Protein AF-A0A1Q6V103-F1 (afdb_monomer)

Sequence (192 aa):
MVSRLEKNKKIEKEIKKEVKIEKKEKRKKRNRKFLAFIISLLIIFFIYSYFIEPNLLLVNEKVILSSNIKEDLHGIKIVHFSDLHYGSSINSKNIKKVITKINELKPDIVVFTGDLLDIRYTEKYTKKEIDVLTDALKDINASLGKYSIITIIIILSLAIYIMILILICLLIKVILYMVKKVLQLEYMDLII

Secondary structure (DSSP, 8-state):
---HHHHHHHHHHHHHHHHHHHHHHHHHHHHHHHHHHHHHHHHHHHHHHHHTGGG-----------TTS-GGGTT--EEEE----BTTTB-HHHHHHHHHHHHHT--SEEEEES-SB-GGGTTT--HHHHHHHHHHHHT---SSEEEEE------HHHHHHHHHHHHHHHHHHHHHHHHHHHHT--------

Foldseek 3Di:
DDDPVVVVVVVVVVVVVVVVVVVLVVVLVVLVVVVVVVVVVVVVVVCCVVPPVLLDDDDDDDDDDDPPDDPVCPPAFEAEDEDCQEPPSDDLVSLLVVLVVQVVVAHQEYEYEYDPHDPVCPVPDDPVSVVSSVVSVVSRDHNNDYYYDDDDDDDPVPVVVVVVVVVVVVVVVVVVVSVCVSVVDPDDDDDD

Radius of gyration: 31.18 Å; Cα contacts (8 Å, |Δi|>4): 121; chains: 1; bounding box: 80×34×96 Å

pLDDT: mean 78.84, std 12.71, range [37.41, 95.44]

Nearest PDB structures (foldseek):
  5wyj-assembly1_SP  TM=4.756E-01  e=6.152E-01  Saccharomyces cerevisiae S288C
  2vpt-assembly1_A-2  TM=4.896E-01  e=2.948E+00  Acetivibrio thermocellus
  6lqs-assembly1_SP  TM=4.482E-01  e=2.587E+00  Saccharomyces cerevisiae S288C
  8oo0-assembly1_SO  TM=3.602E-01  e=1.748E+00  Thermochaetoides thermophila
  4cw7-assembly2_B  TM=4.974E-01  e=4.969E+00  Pyrococcus abyssi GE5

Solvent-accessible surface area (backbone atoms only — not comparable to full-atom values): 11564 Å² total; per-residue (Å²): 131,88,51,73,66,59,55,51,56,51,51,53,53,50,52,56,49,52,56,51,50,54,54,50,51,55,51,52,54,51,51,51,53,52,51,52,51,53,52,51,52,50,51,53,49,51,50,43,57,69,65,47,56,80,69,60,87,82,84,84,87,77,88,86,84,60,94,86,57,60,75,92,57,65,87,69,39,74,46,76,51,57,62,50,24,44,79,79,83,28,51,82,73,51,52,53,52,51,41,51,53,50,42,71,67,61,24,30,32,37,41,38,55,36,37,61,58,38,79,94,43,64,93,67,65,49,72,67,57,54,49,53,51,51,53,52,61,62,74,52,58,41,80,77,38,80,46,77,42,90,55,88,84,86,69,75,69,58,62,56,52,51,52,52,51,52,52,51,52,50,51,51,52,53,50,51,51,52,50,44,68,73,64,70,61,85,77,77,94,73,92,128

Mean predicted aligned error: 14.6 Å

Structure (mmCIF, N/CA/C/O backbone):
data_AF-A0A1Q6V103-F1
#
_entry.id   AF-A0A1Q6V103-F1
#
loop_
_atom_site.group_PDB
_atom_site.id
_atom_site.type_symbol
_atom_site.label_atom_id
_atom_site.label_alt_id
_atom_site.label_comp_id
_atom_site.label_asym_id
_atom_site.label_entity_id
_atom_site.label_seq_id
_atom_site.pdbx_PDB_ins_code
_atom_site.Cartn_x
_atom_site.Cartn_y
_atom_site.Cartn_z
_atom_site.occupancy
_atom_site.B_iso_or_equiv
_atom_site.auth_seq_id
_atom_site.auth_comp_id
_atom_site.auth_asym_id
_atom_site.auth_atom_id
_atom_site.pdbx_PDB_model_num
ATOM 1 N N . MET A 1 1 ? -55.193 8.297 63.436 1.00 71.50 1 MET A N 1
ATOM 2 C CA . MET A 1 1 ? -55.569 7.289 62.419 1.00 71.50 1 MET A CA 1
ATOM 3 C C . MET A 1 1 ? -55.196 7.866 61.057 1.00 71.50 1 MET A C 1
ATOM 5 O O . MET A 1 1 ? -55.781 8.867 60.676 1.00 71.50 1 MET A O 1
ATOM 9 N N . VAL A 1 2 ? -54.159 7.349 60.387 1.00 71.06 2 VAL A N 1
ATOM 10 C CA . VAL A 1 2 ? -53.706 7.888 59.082 1.00 71.06 2 VAL A CA 1
ATOM 11 C C . VAL A 1 2 ? -54.836 7.745 58.060 1.00 71.06 2 VAL A C 1
ATOM 13 O O . VAL A 1 2 ? -55.429 6.666 57.961 1.00 71.06 2 VAL A O 1
ATOM 16 N N . SER A 1 3 ? -55.157 8.818 57.329 1.00 84.38 3 SER A N 1
ATOM 17 C CA . SER A 1 3 ? -56.313 8.818 56.428 1.00 84.38 3 SER A CA 1
ATOM 18 C C . SER A 1 3 ? -56.076 7.875 55.242 1.00 84.38 3 SER A C 1
ATOM 20 O O . SER A 1 3 ? -54.952 7.716 54.755 1.00 84.38 3 SER A O 1
ATOM 22 N N . ARG A 1 4 ? -57.144 7.240 54.739 1.00 80.94 4 ARG A N 1
ATOM 23 C CA . ARG A 1 4 ? -57.071 6.367 53.549 1.00 80.94 4 ARG A CA 1
ATOM 24 C C . ARG A 1 4 ? -56.452 7.093 52.344 1.00 80.94 4 ARG A C 1
ATOM 26 O O . ARG A 1 4 ? -55.749 6.472 51.552 1.00 80.94 4 ARG A O 1
ATOM 33 N N . LEU A 1 5 ? -56.643 8.411 52.255 1.00 82.62 5 LEU A N 1
ATOM 34 C CA . LEU A 1 5 ? -56.075 9.253 51.205 1.00 82.62 5 LEU A CA 1
ATOM 35 C C . LEU A 1 5 ? -54.541 9.335 51.278 1.00 82.62 5 LEU A C 1
ATOM 37 O O . LEU A 1 5 ? -53.869 9.276 50.250 1.00 82.62 5 LEU A O 1
ATOM 41 N N . GLU A 1 6 ? -53.976 9.458 52.481 1.00 84.19 6 GLU A N 1
ATOM 42 C CA . GLU A 1 6 ? -52.522 9.527 52.682 1.00 84.19 6 GLU A CA 1
ATOM 43 C C . GLU A 1 6 ? -51.846 8.187 52.387 1.00 84.19 6 GLU A C 1
ATOM 45 O O . GLU A 1 6 ? -50.793 8.156 51.746 1.00 84.19 6 GLU A O 1
ATOM 50 N N . LYS A 1 7 ? -52.489 7.074 52.770 1.00 83.44 7 LYS A N 1
ATOM 51 C CA . LYS A 1 7 ? -52.040 5.727 52.386 1.00 83.44 7 LYS A CA 1
ATOM 52 C C . LYS A 1 7 ? -52.016 5.554 50.865 1.00 83.44 7 LYS A C 1
ATOM 54 O O . LYS A 1 7 ? -50.994 5.129 50.332 1.00 83.44 7 LYS A O 1
ATOM 59 N N . ASN A 1 8 ? -53.078 5.951 50.163 1.00 87.38 8 ASN A N 1
ATOM 60 C CA . ASN A 1 8 ? -53.149 5.821 48.704 1.00 87.38 8 ASN A CA 1
ATOM 61 C C . ASN A 1 8 ? -52.091 6.679 47.989 1.00 87.38 8 ASN A C 1
ATOM 63 O O . ASN A 1 8 ? -51.413 6.195 47.086 1.00 87.38 8 ASN A O 1
ATOM 67 N N . LYS A 1 9 ? -51.864 7.920 48.444 1.00 89.81 9 LYS A N 1
ATOM 68 C CA . LYS A 1 9 ? -50.800 8.788 47.903 1.00 89.81 9 LYS A CA 1
ATOM 69 C C . LYS A 1 9 ? -49.402 8.195 48.096 1.00 89.81 9 LYS A C 1
ATOM 71 O O . LYS A 1 9 ? -48.547 8.358 47.225 1.00 89.81 9 LYS A O 1
ATOM 76 N N . LYS A 1 10 ? -49.151 7.522 49.224 1.00 88.62 10 LYS A N 1
ATOM 77 C CA . LYS A 1 10 ? -47.867 6.858 49.490 1.00 88.62 10 LYS A CA 1
ATOM 78 C C . LYS A 1 10 ? -47.646 5.673 48.545 1.00 88.62 10 LYS A C 1
ATOM 80 O O . LYS A 1 10 ? -46.592 5.607 47.916 1.00 88.62 10 LYS A O 1
ATOM 85 N N . ILE A 1 11 ? -48.667 4.833 48.369 1.00 89.75 11 ILE A N 1
ATOM 86 C CA . ILE A 1 11 ? -48.647 3.683 47.453 1.00 89.75 11 ILE A CA 1
ATOM 87 C C . ILE A 1 11 ? -48.417 4.140 46.005 1.00 89.75 11 ILE A C 1
ATOM 89 O O . ILE A 1 11 ? -47.533 3.624 45.326 1.00 89.75 11 ILE A O 1
ATOM 93 N N . GLU A 1 12 ? -49.121 5.176 45.535 1.00 91.00 12 GLU A N 1
ATOM 94 C CA . GLU A 1 12 ? -48.885 5.726 44.192 1.00 91.00 12 GLU A CA 1
ATOM 95 C C . GLU A 1 12 ? -47.444 6.209 43.990 1.00 91.00 12 GLU A C 1
ATOM 97 O O . GLU A 1 12 ? -46.880 6.092 42.898 1.00 91.00 12 GLU A O 1
ATOM 102 N N . LYS A 1 13 ? -46.848 6.801 45.029 1.00 89.56 13 LYS A N 1
ATOM 103 C CA . LYS A 1 13 ? -45.481 7.322 44.976 1.00 89.56 13 LYS A CA 1
ATOM 104 C C . LYS A 1 13 ? -44.461 6.185 44.912 1.00 89.56 1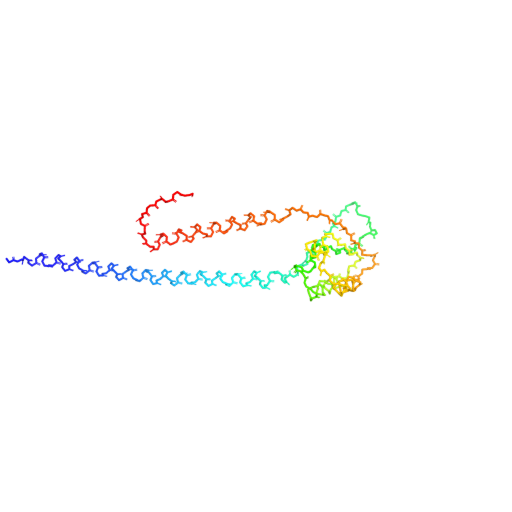3 LYS A C 1
ATOM 106 O O . LYS A 1 13 ? -43.483 6.324 44.180 1.00 89.56 13 LYS A O 1
ATOM 111 N N . GLU A 1 14 ? -44.702 5.083 45.620 1.00 90.94 14 GLU A N 1
ATOM 112 C CA . GLU A 1 14 ? -43.894 3.856 45.569 1.00 90.94 14 GLU A CA 1
ATOM 113 C C . GLU A 1 14 ? -43.989 3.188 44.189 1.00 90.94 14 GLU A C 1
ATOM 115 O O . GLU A 1 14 ? -42.956 3.010 43.543 1.00 90.94 14 GLU A O 1
ATOM 120 N N . ILE A 1 15 ? -45.200 3.002 43.647 1.00 90.88 15 ILE A N 1
ATOM 121 C CA . ILE A 1 15 ? -45.421 2.458 42.292 1.00 90.88 15 ILE A CA 1
ATOM 122 C C . ILE A 1 15 ? -44.719 3.318 41.230 1.00 90.88 15 ILE A C 1
ATOM 124 O O . ILE A 1 15 ? -43.994 2.817 40.369 1.00 90.88 15 ILE A O 1
ATOM 128 N N . LYS A 1 16 ? -44.867 4.651 41.293 1.00 90.50 16 LYS A N 1
ATOM 129 C CA . LYS A 1 16 ? -44.177 5.571 40.367 1.00 90.50 16 LYS A CA 1
ATOM 130 C C . LYS A 1 16 ? -42.652 5.463 40.476 1.00 90.50 16 LYS A C 1
ATOM 132 O O . LYS A 1 16 ? -41.957 5.718 39.488 1.00 90.50 16 LYS A O 1
ATOM 137 N N . LYS A 1 17 ? -42.117 5.121 41.653 1.00 89.62 17 LYS A N 1
ATOM 138 C CA . LYS A 1 17 ? -40.678 4.945 41.890 1.00 89.62 17 LYS A CA 1
ATOM 139 C C . LYS A 1 17 ? -40.186 3.626 41.291 1.00 89.62 17 LYS A C 1
ATOM 141 O O . LYS A 1 17 ? -39.200 3.656 40.557 1.00 89.62 17 LYS A O 1
ATOM 146 N N . GLU A 1 18 ? -40.908 2.528 41.498 1.00 89.44 18 GLU A N 1
ATOM 147 C CA . GLU A 1 18 ? -40.606 1.212 40.911 1.00 89.44 18 GLU A CA 1
ATOM 148 C C . GLU A 1 18 ? -40.651 1.245 39.380 1.00 89.44 18 GLU A C 1
ATOM 150 O O . GLU A 1 18 ? -39.678 0.876 38.723 1.00 89.44 18 GLU A O 1
ATOM 155 N N . VAL A 1 19 ? -41.699 1.838 38.795 1.00 88.44 19 VAL A N 1
ATOM 156 C CA . VAL A 1 19 ? -41.815 2.009 37.335 1.00 88.44 19 VAL A CA 1
ATOM 157 C C . VAL A 1 19 ? -40.661 2.849 36.772 1.00 88.44 19 VAL A C 1
ATOM 159 O O . VAL A 1 19 ? -40.171 2.596 35.667 1.00 88.44 19 VAL A O 1
ATOM 162 N N . LYS A 1 20 ? -40.195 3.871 37.505 1.00 84.44 20 LYS A N 1
ATOM 163 C CA . LYS A 1 20 ? -39.023 4.667 37.100 1.00 84.44 20 LYS A CA 1
ATOM 164 C C . LYS A 1 20 ? -37.732 3.845 37.152 1.00 84.44 20 LYS A C 1
ATOM 166 O O . LYS A 1 20 ? -36.907 4.004 36.250 1.00 84.44 20 LYS A O 1
ATOM 171 N N . ILE A 1 21 ? -37.553 2.998 38.166 1.00 86.62 21 ILE A N 1
ATOM 172 C CA . ILE A 1 21 ? -36.384 2.118 38.308 1.00 86.62 21 ILE A CA 1
ATOM 173 C C . ILE A 1 21 ? -36.362 1.092 37.170 1.00 86.62 21 ILE A C 1
ATOM 175 O O . ILE A 1 21 ? -35.377 1.029 36.436 1.00 86.62 21 ILE A O 1
ATOM 179 N N . GLU A 1 22 ? -37.480 0.413 36.915 1.00 88.00 22 GLU A N 1
ATOM 180 C CA . GLU A 1 22 ? -37.602 -0.585 35.847 1.00 88.00 22 GLU A CA 1
ATOM 181 C C . GLU A 1 22 ? -37.335 0.031 34.458 1.00 88.00 22 GLU A C 1
ATOM 183 O O . GLU A 1 22 ? -36.594 -0.514 33.632 1.00 88.00 22 GLU A O 1
ATOM 188 N N . LYS A 1 23 ? -37.859 1.241 34.200 1.00 83.38 23 LYS A N 1
ATOM 189 C CA . LYS A 1 23 ? -37.564 1.995 32.968 1.00 83.38 23 LYS A CA 1
ATOM 190 C C . LYS A 1 23 ? -36.082 2.372 32.859 1.00 83.38 23 LYS A C 1
ATOM 192 O O . LYS A 1 23 ? -35.532 2.324 31.755 1.00 83.38 23 LYS A O 1
ATOM 197 N N . LYS A 1 24 ? -35.424 2.756 33.962 1.00 77.56 24 LYS A N 1
ATOM 198 C CA . LYS A 1 24 ? -33.979 3.053 33.983 1.00 77.56 24 LYS A CA 1
ATOM 199 C C . LYS A 1 24 ? -33.148 1.797 33.704 1.00 77.56 24 LYS A C 1
ATOM 201 O O . LYS A 1 24 ? -32.206 1.878 32.916 1.00 77.56 24 LYS A O 1
ATOM 206 N N . GLU A 1 25 ? -33.507 0.646 34.264 1.00 84.00 25 GLU A N 1
ATOM 207 C CA . GLU A 1 25 ? -32.817 -0.626 34.013 1.00 84.00 25 GLU A CA 1
ATOM 208 C C . GLU A 1 25 ? -32.972 -1.099 32.567 1.00 84.00 25 GLU A C 1
ATOM 210 O O . GLU A 1 25 ? -31.976 -1.418 31.910 1.00 84.00 25 GLU A O 1
ATOM 215 N N . LYS A 1 26 ? -34.191 -1.040 32.013 1.00 79.31 26 LYS A N 1
ATOM 216 C CA . LYS A 1 26 ? -34.445 -1.349 30.595 1.00 79.31 26 LYS A CA 1
ATOM 217 C C . LYS A 1 26 ? -33.638 -0.435 29.665 1.00 79.31 26 LYS A C 1
ATOM 219 O O . LYS A 1 26 ? -33.036 -0.915 28.702 1.00 79.31 26 LYS A O 1
ATOM 224 N N . ARG A 1 27 ? -33.548 0.868 29.974 1.00 75.81 27 ARG A N 1
ATOM 225 C CA . ARG A 1 27 ? -32.703 1.827 29.232 1.00 75.81 27 ARG A CA 1
ATOM 226 C C . ARG A 1 27 ? -31.212 1.494 29.343 1.00 75.81 27 ARG A C 1
ATOM 228 O O . ARG A 1 27 ? -30.541 1.471 28.316 1.00 75.81 27 ARG A O 1
ATOM 235 N N . LYS A 1 28 ? -30.699 1.173 30.537 1.00 75.75 28 LYS A N 1
ATOM 236 C CA . LYS A 1 28 ? -29.298 0.746 30.731 1.00 75.75 28 LYS A CA 1
ATOM 237 C C . LYS A 1 28 ? -28.975 -0.520 29.933 1.00 75.75 28 LYS A C 1
ATOM 239 O O . LYS A 1 28 ? -27.9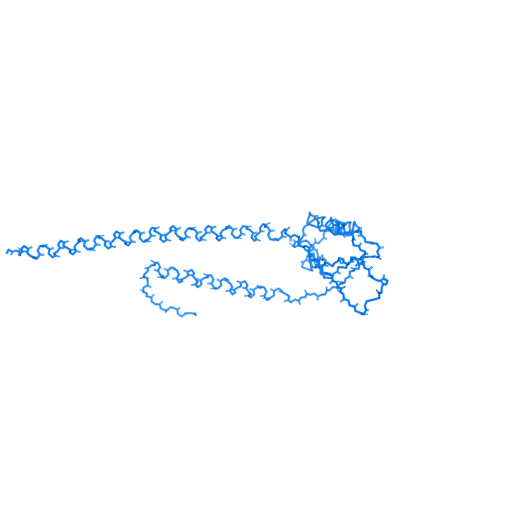52 -0.561 29.253 1.00 75.75 28 LYS A O 1
ATOM 244 N N . LYS A 1 29 ? -29.857 -1.527 29.951 1.00 76.94 29 LYS A N 1
ATOM 245 C CA . LYS A 1 29 ? -29.686 -2.779 29.192 1.00 76.94 29 LYS A CA 1
ATOM 246 C C . LYS A 1 29 ? -29.669 -2.531 27.681 1.00 76.94 29 LYS A C 1
ATOM 248 O O . LYS A 1 29 ? -28.815 -3.077 26.987 1.00 76.94 29 LYS A O 1
ATOM 253 N N . ARG A 1 30 ? -30.557 -1.667 27.175 1.00 82.50 30 ARG A N 1
ATOM 254 C CA . ARG A 1 30 ? -30.572 -1.251 25.763 1.00 82.50 30 ARG A CA 1
ATOM 255 C C . ARG A 1 30 ? -29.292 -0.512 25.368 1.00 82.50 30 ARG A C 1
ATOM 257 O O . ARG A 1 30 ? -28.692 -0.855 24.356 1.00 82.50 30 ARG A O 1
ATOM 264 N N . ASN A 1 31 ? -28.844 0.442 26.182 1.00 76.81 31 ASN A N 1
ATOM 265 C CA . ASN A 1 31 ? -27.633 1.213 25.900 1.00 76.81 31 ASN A CA 1
ATOM 266 C C . ASN A 1 31 ? -26.370 0.336 25.938 1.00 76.81 31 ASN A C 1
ATOM 268 O O . ASN A 1 31 ? -25.489 0.528 25.111 1.00 76.81 31 ASN A O 1
ATOM 272 N N . ARG A 1 32 ? -26.298 -0.667 26.828 1.00 80.00 32 ARG A N 1
ATOM 273 C CA . ARG A 1 32 ? -25.205 -1.658 26.836 1.00 80.00 32 ARG A CA 1
ATOM 274 C C . ARG A 1 32 ? -25.168 -2.495 25.557 1.00 80.00 32 ARG A C 1
ATOM 276 O O . ARG A 1 32 ? -24.095 -2.680 25.000 1.00 80.00 32 ARG A O 1
ATOM 283 N N . LYS A 1 33 ? -26.325 -2.961 25.067 1.00 82.25 33 LYS A N 1
ATOM 284 C CA . LYS A 1 33 ? -26.406 -3.687 23.785 1.00 82.25 33 LYS A CA 1
ATOM 285 C C . LYS A 1 33 ? -25.969 -2.813 22.608 1.00 82.25 33 LYS A C 1
ATOM 287 O O . LYS A 1 33 ? -25.224 -3.275 21.756 1.00 82.25 33 LYS A O 1
ATOM 292 N N . PHE A 1 34 ? -26.399 -1.552 22.591 1.00 80.81 34 PHE A N 1
ATOM 293 C CA . PHE A 1 34 ? -25.992 -0.596 21.562 1.00 80.81 34 PHE A CA 1
ATOM 294 C C . PHE A 1 34 ? -24.484 -0.313 21.606 1.00 80.81 34 PHE A C 1
ATOM 296 O O . PHE A 1 34 ? -23.827 -0.318 20.572 1.00 80.81 34 PHE A O 1
ATOM 303 N N . LEU A 1 35 ? -23.915 -0.138 22.801 1.00 84.12 35 LEU A N 1
ATOM 304 C CA . LEU A 1 35 ? -22.476 0.057 22.966 1.00 84.12 35 LEU A CA 1
ATOM 305 C C . LEU A 1 35 ? -21.679 -1.169 22.498 1.00 84.12 35 LEU A C 1
ATOM 307 O O . LEU A 1 35 ? -20.703 -1.013 21.774 1.00 84.12 35 LEU A O 1
ATOM 311 N N . ALA A 1 36 ? -22.121 -2.379 22.852 1.00 85.50 36 ALA A N 1
ATOM 312 C CA . ALA A 1 36 ? -21.497 -3.615 22.380 1.00 85.50 36 ALA A CA 1
ATOM 313 C C . ALA A 1 36 ? -21.537 -3.734 20.845 1.00 85.50 36 ALA A C 1
ATOM 315 O O . ALA A 1 36 ? -20.557 -4.153 20.238 1.00 85.50 36 ALA A O 1
ATOM 316 N N . PHE A 1 37 ? -22.634 -3.308 20.213 1.00 89.12 37 PHE A N 1
ATOM 317 C CA . PHE A 1 37 ? -22.754 -3.270 18.755 1.00 89.12 37 PHE A CA 1
ATOM 318 C C . PHE A 1 37 ? -21.763 -2.289 18.107 1.00 89.12 37 PHE A C 1
ATOM 320 O O . PHE A 1 37 ? -21.075 -2.654 17.156 1.00 89.12 37 PHE A O 1
ATOM 327 N N . ILE A 1 38 ? -21.628 -1.076 18.655 1.00 86.62 38 ILE A N 1
ATOM 328 C CA . ILE A 1 38 ? -20.642 -0.084 18.187 1.00 86.62 38 ILE A CA 1
ATOM 329 C C . ILE A 1 38 ? -19.215 -0.639 18.315 1.00 86.62 38 ILE A C 1
ATOM 331 O O . ILE A 1 38 ? -18.435 -0.551 17.371 1.00 86.62 38 ILE A O 1
ATOM 335 N N . ILE A 1 39 ? -18.879 -1.2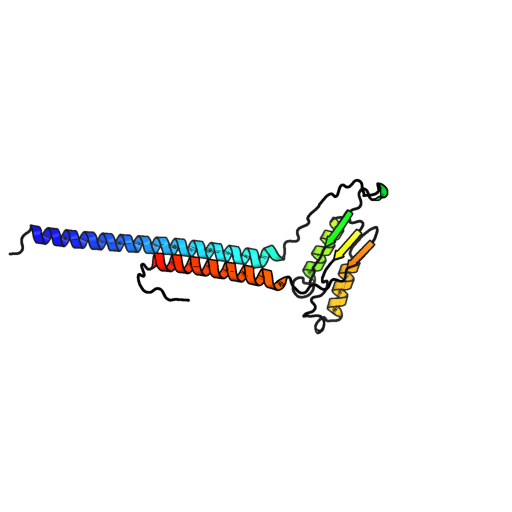46 19.459 1.00 85.88 39 ILE A N 1
ATOM 336 C CA . ILE A 1 39 ? -17.555 -1.847 19.687 1.00 85.88 39 ILE A CA 1
ATOM 337 C C . ILE A 1 39 ? -17.293 -2.970 18.678 1.00 85.88 39 ILE A C 1
ATOM 339 O O . ILE A 1 39 ? -16.211 -3.032 18.101 1.00 85.88 39 ILE A O 1
ATOM 343 N N . SER A 1 40 ? -18.288 -3.818 18.409 1.00 91.44 40 SER A N 1
ATOM 344 C CA . SER A 1 40 ? -18.175 -4.877 17.404 1.00 91.44 40 SER A CA 1
ATOM 345 C C . SER A 1 40 ? -17.881 -4.324 16.006 1.00 91.44 40 SER A C 1
ATOM 347 O O . SER A 1 40 ? -17.034 -4.875 15.309 1.00 91.44 40 SER A O 1
ATOM 349 N N . LEU A 1 41 ? -18.546 -3.240 15.594 1.00 90.56 41 LEU A N 1
ATOM 350 C CA . LEU A 1 41 ? -18.288 -2.585 14.306 1.00 90.56 41 LEU A CA 1
ATOM 351 C C . LEU A 1 41 ? -16.866 -2.020 14.225 1.00 90.56 41 LEU A C 1
ATOM 353 O O . LEU A 1 41 ? -16.202 -2.188 13.205 1.00 90.56 41 LEU A O 1
ATOM 357 N N . LEU A 1 42 ? -16.384 -1.397 15.303 1.00 84.06 42 LEU A N 1
ATOM 358 C CA . LEU A 1 42 ? -15.020 -0.866 15.364 1.00 84.06 42 LEU A CA 1
ATOM 359 C C . LEU A 1 42 ? -13.968 -1.973 15.261 1.00 84.06 42 LEU A C 1
ATOM 361 O O . LEU A 1 42 ? -12.979 -1.798 14.559 1.00 84.06 42 LEU A O 1
ATOM 365 N N . ILE A 1 43 ? -14.192 -3.121 15.907 1.00 88.62 43 ILE A N 1
ATOM 366 C CA . ILE A 1 43 ? -13.294 -4.279 15.804 1.00 88.62 43 ILE A CA 1
ATOM 367 C C . ILE A 1 43 ? -13.238 -4.787 14.360 1.00 88.62 43 ILE A C 1
ATOM 369 O O . ILE A 1 43 ? -12.151 -5.015 13.838 1.00 88.62 43 ILE A O 1
ATOM 373 N N . ILE A 1 44 ? -14.390 -4.923 13.695 1.00 89.12 44 ILE A N 1
ATOM 374 C CA . ILE A 1 44 ? -14.451 -5.360 12.291 1.00 89.12 44 ILE A CA 1
ATOM 375 C C . ILE A 1 44 ? -13.708 -4.374 11.384 1.00 89.12 44 ILE A C 1
ATOM 377 O O . ILE A 1 44 ? -12.919 -4.797 10.542 1.00 89.12 44 ILE A O 1
ATOM 381 N N . PHE A 1 45 ? -13.917 -3.070 11.581 1.00 82.56 45 PHE A N 1
ATOM 382 C CA . PHE A 1 45 ? -13.203 -2.031 10.842 1.00 82.56 45 PHE A CA 1
ATOM 383 C C . PHE A 1 45 ? -11.687 -2.126 11.052 1.00 82.56 45 PHE A C 1
ATOM 385 O O . PHE A 1 45 ? -10.929 -2.094 10.089 1.00 82.56 45 PHE A O 1
ATOM 392 N N . PHE A 1 46 ? -11.240 -2.324 12.293 1.00 79.12 46 PHE A N 1
ATOM 393 C CA . PHE A 1 46 ? -9.818 -2.448 12.610 1.00 79.12 46 PHE A CA 1
ATOM 394 C C . PHE A 1 46 ? -9.189 -3.690 11.969 1.00 79.12 46 PHE A C 1
ATOM 396 O O . PHE A 1 46 ? -8.087 -3.618 11.431 1.00 79.12 46 PHE A O 1
ATOM 403 N N . ILE A 1 47 ? -9.905 -4.819 11.969 1.00 83.62 47 ILE A N 1
ATOM 404 C CA . ILE A 1 47 ? -9.480 -6.037 11.266 1.00 83.62 47 ILE A CA 1
ATOM 405 C C . ILE A 1 47 ? -9.363 -5.761 9.763 1.00 83.62 47 ILE A C 1
ATOM 407 O O . ILE A 1 47 ? -8.356 -6.117 9.155 1.00 83.62 47 ILE A O 1
ATOM 411 N N . TYR A 1 48 ? -10.355 -5.101 9.163 1.00 75.06 48 TYR A N 1
ATOM 412 C CA . TYR A 1 48 ? -10.333 -4.759 7.742 1.00 75.06 48 TYR A CA 1
ATOM 413 C C . TYR A 1 48 ? -9.134 -3.866 7.387 1.00 75.06 48 TYR A C 1
ATOM 415 O O . TYR A 1 48 ? -8.344 -4.221 6.512 1.00 75.06 48 TYR A O 1
ATOM 423 N N . SER A 1 49 ? -8.949 -2.752 8.099 1.00 71.88 49 SER A N 1
ATOM 424 C CA . SER A 1 49 ? -7.846 -1.817 7.848 1.00 71.88 49 SER A CA 1
ATOM 425 C C . SER A 1 49 ? -6.470 -2.419 8.128 1.00 71.88 49 SER A C 1
ATOM 427 O O . SER A 1 49 ? -5.511 -2.077 7.450 1.00 71.88 49 SER A O 1
ATOM 429 N N . TYR A 1 50 ? -6.343 -3.335 9.092 1.00 72.50 50 TYR A N 1
ATOM 430 C CA . TYR A 1 50 ? -5.050 -3.953 9.394 1.00 72.50 50 TYR A CA 1
ATOM 431 C C . TYR A 1 50 ? -4.683 -5.078 8.416 1.00 72.50 50 TYR A C 1
ATOM 433 O O . TYR A 1 50 ? -3.520 -5.216 8.043 1.00 72.50 50 TYR A O 1
ATOM 441 N N . PHE A 1 51 ? -5.653 -5.896 7.991 1.00 71.75 51 PHE A N 1
ATOM 442 C CA . PHE A 1 51 ? -5.366 -7.095 7.195 1.00 71.75 51 PHE A CA 1
ATOM 443 C C . PHE A 1 51 ? -5.625 -6.942 5.695 1.00 71.75 51 PHE A C 1
ATOM 445 O O . PHE A 1 51 ? -4.935 -7.583 4.902 1.00 71.75 51 PHE A O 1
ATOM 452 N N . ILE A 1 52 ? -6.616 -6.151 5.281 1.00 73.50 52 ILE A N 1
ATOM 453 C CA . ILE A 1 52 ? -7.087 -6.129 3.888 1.00 73.50 52 ILE A CA 1
ATOM 454 C C . ILE A 1 52 ? -6.488 -4.945 3.132 1.00 73.50 52 ILE A C 1
ATOM 456 O O . ILE A 1 52 ? -5.872 -5.147 2.087 1.00 73.50 52 ILE A O 1
ATOM 460 N N . GLU A 1 53 ? -6.619 -3.735 3.676 1.00 71.62 53 GLU A N 1
ATOM 461 C CA . GLU A 1 53 ? -6.170 -2.491 3.035 1.00 71.62 53 GLU A CA 1
ATOM 462 C C . GLU A 1 53 ? -4.679 -2.500 2.631 1.00 71.62 53 GLU A C 1
ATOM 464 O O . GLU A 1 53 ? -4.398 -2.213 1.467 1.00 71.62 53 GLU A O 1
ATOM 469 N N . PRO A 1 54 ? -3.717 -2.938 3.477 1.00 67.44 54 PRO A N 1
ATOM 470 C CA . PRO A 1 54 ? -2.294 -2.918 3.119 1.00 67.44 54 PRO A CA 1
ATOM 471 C C . PRO A 1 54 ? -1.923 -3.927 2.026 1.00 67.44 54 PRO A C 1
ATOM 473 O O . PRO A 1 54 ? -0.857 -3.840 1.424 1.00 67.44 54 PRO A O 1
ATOM 476 N N . ASN A 1 55 ? -2.783 -4.921 1.785 1.00 67.75 55 ASN A N 1
ATOM 477 C CA . ASN A 1 55 ? -2.556 -5.967 0.792 1.00 67.75 55 ASN A CA 1
ATOM 478 C C . ASN A 1 55 ? -3.280 -5.691 -0.536 1.00 67.75 55 ASN A C 1
ATOM 480 O O . ASN A 1 55 ? -3.172 -6.503 -1.462 1.00 67.75 55 ASN A O 1
ATOM 484 N N . LEU A 1 56 ? -4.021 -4.582 -0.637 1.00 74.31 56 LEU A N 1
ATOM 485 C CA . LEU A 1 56 ? -4.800 -4.241 -1.818 1.00 74.31 56 LEU A CA 1
ATOM 486 C C . LEU A 1 56 ? -3.931 -3.476 -2.827 1.00 74.31 56 LEU A C 1
ATOM 488 O O . LEU A 1 56 ? -3.688 -2.280 -2.694 1.00 74.31 56 LEU A O 1
ATOM 492 N N . LEU A 1 57 ? -3.468 -4.175 -3.864 1.00 78.56 57 LEU A N 1
ATOM 493 C CA . LEU A 1 57 ? -2.759 -3.554 -4.982 1.00 78.56 57 LEU A CA 1
ATOM 494 C C . LEU A 1 57 ? -3.773 -2.964 -5.970 1.00 78.56 57 LEU A C 1
ATOM 496 O O . LEU A 1 57 ? -4.430 -3.703 -6.705 1.00 78.56 57 LEU A O 1
ATOM 500 N N . LEU A 1 58 ? -3.901 -1.638 -5.982 1.00 82.69 58 LEU A N 1
ATOM 501 C CA . LEU A 1 58 ? -4.793 -0.916 -6.888 1.00 82.69 58 LEU A CA 1
ATOM 502 C C . LEU A 1 58 ? -4.044 -0.479 -8.150 1.00 82.69 58 LEU A C 1
ATOM 504 O O . LEU A 1 58 ? -2.975 0.122 -8.067 1.00 82.69 58 LEU A O 1
ATOM 508 N N . VAL A 1 59 ? -4.625 -0.757 -9.318 1.00 86.38 59 VAL A N 1
ATOM 509 C CA . VAL A 1 59 ? -4.122 -0.282 -10.613 1.00 86.38 59 VAL A CA 1
ATOM 510 C C . VAL A 1 59 ? -5.039 0.834 -11.093 1.00 86.38 59 VAL A C 1
ATOM 512 O O . VAL A 1 59 ? -6.225 0.607 -11.314 1.00 86.38 59 VAL A O 1
ATOM 515 N N . ASN A 1 60 ? -4.483 2.034 -11.250 1.00 88.56 60 ASN A N 1
ATOM 516 C CA . ASN A 1 60 ? -5.203 3.191 -11.768 1.00 88.56 60 ASN A CA 1
ATOM 517 C C . ASN A 1 60 ? -4.766 3.466 -13.207 1.00 88.56 60 ASN A C 1
ATOM 519 O O . ASN A 1 60 ? -3.661 3.952 -13.440 1.00 88.56 60 ASN A O 1
ATOM 523 N N . GLU A 1 61 ? -5.646 3.187 -14.164 1.00 90.81 61 GLU A N 1
ATOM 524 C CA . GLU A 1 61 ? -5.398 3.456 -15.580 1.00 90.81 61 GLU A CA 1
ATOM 525 C C . GLU A 1 61 ? -5.905 4.852 -15.953 1.00 90.81 61 GLU A C 1
ATOM 527 O O . GLU A 1 61 ? -7.050 5.214 -15.676 1.00 90.81 61 GLU A O 1
ATOM 532 N N . LYS A 1 62 ? -5.041 5.658 -16.576 1.00 90.69 62 LYS A N 1
ATOM 533 C CA . LYS A 1 62 ? -5.387 6.993 -17.072 1.00 90.69 62 LYS A CA 1
ATOM 534 C C . LYS A 1 62 ? -4.900 7.148 -18.501 1.00 90.69 62 LYS A C 1
ATOM 536 O O . LYS A 1 62 ? -3.714 6.995 -18.774 1.00 90.69 62 LYS A O 1
ATOM 541 N N . VAL A 1 63 ? -5.821 7.492 -19.394 1.00 90.12 63 VAL A N 1
ATOM 542 C CA . VAL A 1 63 ? -5.497 7.827 -20.781 1.00 90.12 63 VAL A CA 1
ATOM 543 C C . VAL A 1 63 ? -5.087 9.294 -20.834 1.00 90.12 63 VAL A C 1
ATOM 545 O O . VAL A 1 63 ? -5.833 10.167 -20.391 1.00 90.12 63 VAL A O 1
ATOM 548 N N . ILE A 1 64 ? -3.895 9.561 -21.359 1.00 87.75 64 ILE A N 1
ATOM 549 C CA . ILE A 1 64 ? -3.379 10.917 -21.544 1.00 87.75 64 ILE A CA 1
ATOM 550 C C . ILE A 1 64 ? -3.552 11.282 -23.015 1.00 87.75 64 ILE A C 1
ATOM 552 O O . ILE A 1 64 ? -2.962 10.650 -23.886 1.00 87.75 64 ILE A O 1
ATOM 556 N N . LEU A 1 65 ? -4.357 12.309 -23.280 1.00 87.94 65 LEU A N 1
ATOM 557 C CA . LEU A 1 65 ? -4.558 12.874 -24.612 1.00 87.94 65 LEU A CA 1
ATOM 558 C C . LEU A 1 65 ? -4.005 14.299 -24.616 1.00 87.94 65 LEU A C 1
ATOM 560 O O . LEU A 1 65 ? -4.408 15.126 -23.799 1.00 87.94 65 LEU A O 1
ATOM 564 N N . SER A 1 66 ? -3.063 14.590 -25.511 1.00 86.69 66 SER A N 1
ATOM 565 C CA . SER A 1 66 ? -2.483 15.926 -25.649 1.00 86.69 66 SER A CA 1
ATOM 566 C C . SER A 1 66 ? -2.002 16.157 -27.074 1.00 86.69 66 SER A C 1
ATOM 568 O O . SER A 1 66 ? -1.366 15.286 -27.659 1.00 86.69 66 SER A O 1
ATOM 570 N N . SER A 1 67 ? -2.237 17.363 -27.595 1.00 86.44 67 SER A N 1
ATOM 571 C CA . SER A 1 67 ? -1.714 17.822 -28.890 1.00 86.44 67 SER A CA 1
ATOM 572 C C . SER A 1 67 ? -0.187 17.933 -28.925 1.00 86.44 67 SER A C 1
ATOM 574 O O . SER A 1 67 ? 0.393 18.052 -29.997 1.00 86.44 67 SER A O 1
ATOM 576 N N . ASN A 1 68 ? 0.467 17.919 -27.759 1.00 87.12 68 ASN A N 1
ATOM 577 C CA . ASN A 1 68 ? 1.921 18.021 -27.642 1.00 87.12 68 ASN A CA 1
ATOM 578 C C . ASN A 1 68 ? 2.619 16.651 -27.700 1.00 87.12 68 ASN A C 1
ATOM 580 O O . ASN A 1 68 ? 3.849 16.592 -27.672 1.00 87.12 68 ASN A O 1
ATOM 584 N N . ILE A 1 69 ? 1.860 15.551 -27.741 1.00 85.62 69 ILE A N 1
ATOM 585 C CA . ILE A 1 69 ? 2.401 14.194 -27.838 1.00 85.62 69 ILE A CA 1
ATOM 586 C C . ILE A 1 69 ? 2.509 13.831 -29.319 1.00 85.62 69 ILE A C 1
ATOM 588 O O . ILE A 1 69 ? 1.534 13.926 -30.060 1.00 85.62 69 ILE A O 1
ATOM 592 N N . LYS A 1 70 ? 3.708 13.425 -29.749 1.00 86.62 70 LYS A N 1
ATOM 593 C CA . LYS A 1 70 ? 3.954 12.971 -31.124 1.00 86.62 70 LYS A CA 1
ATOM 594 C C . LYS A 1 70 ? 3.142 11.710 -31.424 1.00 86.62 70 LYS A C 1
ATOM 596 O O . LYS A 1 70 ? 3.019 10.848 -30.558 1.00 86.62 70 LYS A O 1
ATOM 601 N N . GLU A 1 71 ? 2.668 11.580 -32.661 1.00 84.19 71 GLU A N 1
ATOM 602 C CA . GLU A 1 71 ? 1.891 10.416 -33.117 1.00 84.19 71 GLU A CA 1
ATOM 603 C C . GLU A 1 71 ? 2.641 9.090 -32.921 1.00 84.19 71 GLU A C 1
ATOM 605 O O . GLU A 1 71 ? 2.031 8.098 -32.533 1.00 84.19 71 GLU A O 1
ATOM 610 N N . ASP A 1 72 ? 3.970 9.093 -33.054 1.00 86.19 72 ASP A N 1
ATOM 611 C CA . ASP A 1 72 ? 4.828 7.917 -32.834 1.00 86.19 72 ASP A CA 1
ATOM 612 C C . ASP A 1 72 ? 4.777 7.365 -31.395 1.00 86.19 72 ASP A C 1
ATOM 614 O O . ASP A 1 72 ? 5.206 6.242 -31.142 1.00 86.19 72 ASP A O 1
ATOM 618 N N . LEU A 1 73 ? 4.280 8.152 -30.434 1.00 84.75 73 LEU A N 1
ATOM 619 C CA . LEU A 1 73 ? 4.112 7.745 -29.035 1.00 84.75 73 LEU A CA 1
ATOM 620 C C . LEU A 1 73 ? 2.689 7.243 -28.739 1.00 84.75 73 LEU A C 1
ATOM 622 O O . LEU A 1 73 ? 2.370 6.906 -27.595 1.00 84.75 73 LEU A O 1
ATOM 626 N N . HIS A 1 74 ? 1.812 7.211 -29.743 1.00 86.31 74 HIS A N 1
ATOM 627 C CA . HIS A 1 74 ? 0.436 6.777 -29.574 1.00 86.31 74 HIS A CA 1
ATOM 628 C C . HIS A 1 74 ? 0.365 5.280 -29.243 1.00 86.31 74 HIS A C 1
ATOM 630 O O . HIS A 1 74 ? 0.974 4.442 -29.902 1.00 86.31 74 HIS A O 1
ATOM 636 N N . GLY A 1 75 ? -0.409 4.936 -28.211 1.00 87.56 75 GLY A N 1
ATOM 637 C CA . GLY A 1 75 ? -0.561 3.553 -27.751 1.00 87.56 75 GLY A CA 1
ATOM 638 C C . GLY A 1 75 ? 0.544 3.061 -26.814 1.00 87.56 75 GLY A C 1
ATOM 639 O O . GLY A 1 75 ? 0.416 1.950 -26.305 1.00 87.56 75 GLY A O 1
ATOM 640 N N . ILE A 1 76 ? 1.566 3.880 -26.526 1.00 92.25 76 ILE A N 1
ATOM 641 C CA . ILE A 1 76 ? 2.578 3.543 -25.520 1.00 92.25 76 ILE A CA 1
ATOM 642 C C . ILE A 1 76 ? 1.921 3.416 -24.149 1.00 92.25 76 ILE A C 1
ATOM 644 O O . ILE A 1 76 ? 1.237 4.327 -23.670 1.00 92.25 76 ILE A O 1
ATOM 648 N N . LYS A 1 77 ? 2.193 2.296 -23.481 1.00 93.56 77 LYS A N 1
ATOM 649 C CA . LYS A 1 77 ? 1.765 2.062 -22.108 1.00 93.56 77 LYS A CA 1
ATOM 650 C C . LYS A 1 77 ? 2.912 2.286 -21.135 1.00 93.56 77 LYS A C 1
ATOM 652 O O . LYS A 1 77 ? 3.918 1.576 -21.154 1.00 93.56 77 LYS A O 1
ATOM 657 N N . ILE A 1 78 ? 2.715 3.241 -20.231 1.00 93.56 78 ILE A N 1
ATOM 658 C CA . ILE A 1 78 ? 3.656 3.544 -19.154 1.00 93.56 78 ILE A CA 1
ATOM 659 C C . ILE A 1 78 ? 3.058 3.055 -17.841 1.00 93.56 78 ILE A C 1
ATOM 661 O O . ILE A 1 78 ? 2.000 3.522 -17.423 1.00 93.56 78 ILE A O 1
ATOM 665 N N . VAL A 1 79 ? 3.744 2.126 -17.180 1.00 94.44 79 VAL A N 1
ATOM 666 C CA . VAL A 1 79 ? 3.417 1.742 -15.807 1.00 94.44 79 VAL A CA 1
ATOM 667 C C . VAL A 1 79 ? 4.311 2.520 -14.863 1.00 94.44 79 VAL A C 1
ATOM 669 O O . VAL A 1 79 ? 5.537 2.436 -14.919 1.00 94.44 79 VAL A O 1
ATOM 672 N N . HIS A 1 80 ? 3.669 3.278 -13.987 1.00 91.50 80 HIS A N 1
ATOM 673 C CA . HIS A 1 80 ? 4.317 4.072 -12.962 1.00 91.50 80 HIS A CA 1
ATOM 674 C C . HIS A 1 80 ? 4.024 3.469 -11.589 1.00 91.50 80 HIS A C 1
ATOM 676 O O . HIS A 1 80 ? 2.866 3.214 -11.261 1.00 91.50 80 HIS A O 1
ATOM 682 N N . PHE A 1 81 ? 5.068 3.224 -10.801 1.00 87.62 81 PHE A N 1
ATOM 683 C CA . PHE A 1 81 ? 4.937 2.799 -9.408 1.00 87.62 81 PHE A CA 1
ATOM 684 C C . PHE A 1 81 ? 5.962 3.524 -8.523 1.00 87.62 81 PHE A C 1
ATOM 686 O O . PHE A 1 81 ? 7.044 3.887 -8.983 1.00 87.62 81 PHE A O 1
ATOM 693 N N . SER A 1 82 ? 5.614 3.770 -7.262 1.00 84.62 82 SER A N 1
ATOM 694 C CA . SER A 1 82 ? 6.433 4.513 -6.294 1.00 84.62 82 SER A CA 1
ATOM 695 C C . SER A 1 82 ? 6.475 3.808 -4.939 1.00 84.62 82 SER A C 1
ATOM 697 O O . SER A 1 82 ? 5.708 2.875 -4.701 1.00 84.62 82 SER A O 1
ATOM 699 N N . ASP A 1 83 ? 7.387 4.260 -4.073 1.00 74.31 83 ASP A N 1
ATOM 700 C CA . ASP A 1 83 ? 7.361 4.037 -2.617 1.00 74.31 83 ASP A CA 1
ATOM 701 C C . ASP A 1 83 ? 7.193 2.573 -2.196 1.00 74.31 83 ASP A C 1
ATOM 703 O O . ASP A 1 83 ? 6.365 2.219 -1.354 1.00 74.31 83 ASP A O 1
ATOM 707 N N . LEU A 1 84 ? 8.010 1.700 -2.793 1.00 76.06 84 LEU A N 1
ATOM 708 C CA . LEU A 1 84 ? 7.995 0.276 -2.476 1.00 76.06 84 LEU A CA 1
ATOM 709 C C . LEU A 1 84 ? 8.356 0.032 -0.999 1.00 76.06 84 LEU A C 1
ATOM 711 O O . LEU A 1 84 ? 7.802 -0.881 -0.389 1.00 76.06 84 LEU A O 1
ATOM 715 N N . HIS A 1 85 ? 9.285 0.824 -0.438 1.00 72.06 85 HIS A N 1
ATOM 716 C CA . HIS A 1 85 ? 9.779 0.693 0.9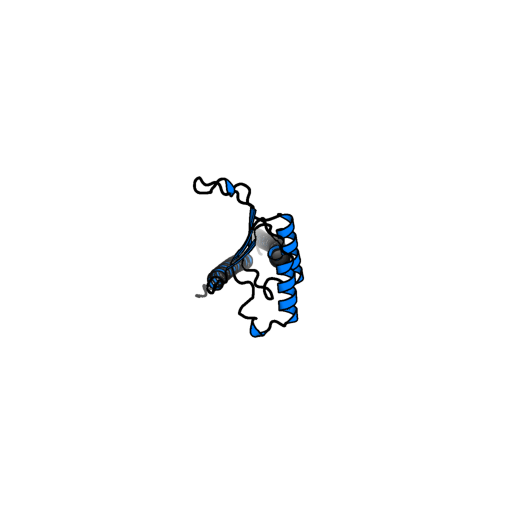40 1.00 72.06 85 HIS A CA 1
ATOM 717 C C . HIS A 1 85 ? 9.993 -0.778 1.341 1.00 72.06 85 HIS A C 1
ATOM 719 O O . HIS A 1 85 ? 9.412 -1.298 2.304 1.00 72.06 85 HIS A O 1
ATOM 725 N N . TYR A 1 86 ? 10.790 -1.484 0.537 1.00 70.25 86 TYR A N 1
ATOM 726 C CA . TYR A 1 86 ? 11.040 -2.907 0.730 1.00 70.25 86 TYR A CA 1
ATOM 727 C C . TYR A 1 86 ? 11.630 -3.165 2.125 1.00 70.25 86 TYR A C 1
ATOM 729 O O . TYR A 1 86 ? 12.583 -2.503 2.518 1.00 70.25 86 TYR A O 1
ATOM 737 N N . GLY A 1 87 ? 11.079 -4.111 2.887 1.00 63.19 87 GLY A N 1
ATOM 738 C CA . GLY A 1 87 ? 11.539 -4.458 4.242 1.00 63.19 87 GLY A CA 1
ATOM 739 C C . GLY A 1 87 ? 10.755 -3.836 5.406 1.00 63.19 87 GLY A C 1
ATOM 740 O O . GLY A 1 87 ? 10.810 -4.389 6.502 1.00 63.19 87 GLY A O 1
ATOM 741 N N . SER A 1 88 ? 9.983 -2.762 5.193 1.00 60.97 88 SER A N 1
ATOM 742 C CA . SER A 1 88 ? 9.054 -2.226 6.207 1.00 60.97 88 SER A CA 1
ATOM 743 C C . SER A 1 88 ? 7.592 -2.405 5.794 1.00 60.97 88 SER A C 1
ATOM 745 O O . SER A 1 88 ? 6.831 -3.058 6.507 1.00 60.97 88 SER A O 1
ATOM 747 N N . SER A 1 89 ? 7.218 -1.897 4.617 1.00 58.62 89 SER A N 1
ATOM 748 C CA . SER A 1 89 ? 5.849 -1.977 4.083 1.00 58.62 89 SER A CA 1
ATOM 749 C C . SER A 1 89 ? 5.636 -3.182 3.162 1.00 58.62 89 SER A C 1
ATOM 751 O O . SER A 1 89 ? 4.537 -3.734 3.095 1.00 58.62 89 SER A O 1
ATOM 753 N N . ILE A 1 90 ? 6.680 -3.617 2.446 1.00 64.25 90 ILE A N 1
ATOM 754 C CA . ILE A 1 90 ? 6.591 -4.688 1.444 1.00 64.25 90 ILE A CA 1
ATOM 755 C C . ILE A 1 90 ? 7.585 -5.807 1.748 1.00 64.25 90 ILE A C 1
ATOM 757 O O . ILE A 1 90 ? 8.795 -5.597 1.814 1.00 64.25 90 ILE A O 1
ATOM 761 N N . ASN A 1 91 ? 7.057 -7.029 1.852 1.00 68.50 91 ASN A N 1
ATOM 762 C CA . ASN A 1 91 ? 7.839 -8.256 2.002 1.00 68.50 91 ASN A CA 1
ATOM 763 C C . ASN A 1 91 ? 8.094 -8.933 0.645 1.00 68.50 91 ASN A C 1
ATOM 765 O O . ASN A 1 91 ? 7.407 -8.676 -0.347 1.00 68.50 91 ASN A O 1
ATOM 769 N N . SER A 1 92 ? 9.007 -9.905 0.626 1.00 66.94 92 SER A N 1
ATOM 770 C CA . SER A 1 92 ? 9.367 -10.707 -0.559 1.00 66.94 92 SER A CA 1
ATOM 771 C C . SER A 1 92 ? 8.183 -11.379 -1.282 1.00 66.94 92 SER A C 1
ATOM 773 O O . SER A 1 92 ? 8.227 -11.598 -2.492 1.00 66.94 92 SER A O 1
ATOM 775 N N . LYS A 1 93 ? 7.086 -11.687 -0.578 1.00 68.31 93 LYS A N 1
ATOM 776 C CA . LYS A 1 93 ? 5.852 -12.205 -1.203 1.00 68.31 93 LYS A CA 1
ATOM 777 C C . LYS A 1 93 ? 5.050 -11.122 -1.929 1.00 68.31 93 LYS A C 1
ATOM 779 O O . LYS A 1 93 ? 4.439 -11.409 -2.954 1.00 68.31 93 LYS A O 1
ATOM 784 N N . ASN A 1 94 ? 5.043 -9.898 -1.409 1.00 76.69 94 ASN A N 1
ATOM 785 C CA . ASN A 1 94 ? 4.252 -8.799 -1.958 1.00 76.69 94 ASN A CA 1
ATOM 786 C C . ASN A 1 94 ? 4.926 -8.199 -3.198 1.00 76.69 94 ASN A C 1
ATOM 788 O O . ASN A 1 94 ? 4.233 -7.928 -4.174 1.00 76.69 94 ASN A O 1
ATOM 792 N N . ILE A 1 95 ? 6.263 -8.123 -3.231 1.00 83.69 95 ILE A N 1
ATOM 793 C CA . ILE A 1 95 ? 6.995 -7.659 -4.422 1.00 83.69 95 ILE A CA 1
ATOM 794 C C . ILE A 1 95 ? 6.715 -8.535 -5.652 1.00 83.69 95 ILE A C 1
ATOM 796 O O . ILE A 1 95 ? 6.423 -8.015 -6.725 1.00 83.69 95 ILE A O 1
ATOM 800 N N . LYS A 1 96 ? 6.664 -9.867 -5.495 1.00 84.75 96 LYS A N 1
ATOM 801 C CA . LYS A 1 96 ? 6.320 -10.781 -6.600 1.00 84.75 96 LYS A CA 1
ATOM 802 C C . LYS A 1 96 ? 4.919 -10.533 -7.160 1.00 84.75 96 LYS A C 1
ATOM 804 O O . LYS A 1 96 ? 4.732 -10.591 -8.373 1.00 84.75 96 LYS A O 1
ATOM 809 N N . LYS A 1 97 ? 3.939 -10.237 -6.297 1.00 86.69 97 LYS A N 1
ATOM 810 C CA . LYS A 1 97 ? 2.578 -9.883 -6.734 1.00 86.69 97 LYS A CA 1
ATOM 811 C C . LYS A 1 97 ? 2.577 -8.588 -7.541 1.00 86.69 97 LYS A C 1
ATOM 813 O O . LYS A 1 97 ? 1.931 -8.538 -8.581 1.00 86.69 97 LYS A O 1
ATOM 818 N N . VAL A 1 98 ? 3.326 -7.580 -7.087 1.00 87.88 98 VAL A N 1
ATOM 819 C CA . VAL A 1 98 ? 3.482 -6.304 -7.799 1.00 87.88 98 VAL A CA 1
ATOM 820 C C . VAL A 1 98 ? 4.061 -6.540 -9.191 1.00 87.88 98 VAL A C 1
ATOM 822 O O . VAL A 1 98 ? 3.454 -6.128 -10.170 1.00 87.88 98 VAL A O 1
ATOM 825 N N . ILE A 1 99 ? 5.163 -7.282 -9.304 1.00 90.25 99 ILE A N 1
ATOM 826 C CA . ILE A 1 99 ? 5.804 -7.567 -10.599 1.00 90.25 99 ILE A CA 1
ATOM 827 C C . ILE A 1 99 ? 4.890 -8.368 -11.522 1.00 90.25 99 ILE A C 1
ATOM 829 O O . ILE A 1 99 ? 4.772 -8.042 -12.699 1.00 90.25 99 ILE A O 1
ATOM 833 N N . THR A 1 100 ? 4.197 -9.376 -10.987 1.00 91.12 100 THR A N 1
ATOM 834 C CA . THR A 1 100 ? 3.212 -10.148 -11.760 1.00 91.12 100 THR A CA 1
ATOM 835 C C . THR A 1 100 ? 2.144 -9.217 -12.329 1.00 91.12 100 THR A C 1
ATOM 837 O O . THR A 1 100 ? 1.867 -9.259 -13.524 1.00 91.12 100 THR A O 1
ATOM 840 N N . LYS A 1 101 ? 1.614 -8.306 -11.503 1.00 91.00 101 LYS A N 1
ATOM 841 C CA . LYS A 1 101 ? 0.619 -7.323 -11.933 1.00 91.00 101 LYS A CA 1
ATOM 842 C C . LYS A 1 101 ? 1.169 -6.357 -12.980 1.00 91.00 101 LYS A C 1
ATOM 844 O O . LYS A 1 101 ? 0.484 -6.091 -13.958 1.00 91.00 101 LYS A O 1
ATOM 849 N N . ILE A 1 102 ? 2.395 -5.863 -12.809 1.00 92.62 102 ILE A N 1
ATOM 850 C CA . ILE A 1 102 ? 3.062 -5.002 -13.797 1.00 92.62 102 ILE A CA 1
ATOM 851 C C . ILE A 1 102 ? 3.168 -5.738 -15.137 1.00 92.62 102 ILE A C 1
ATOM 853 O O . ILE A 1 102 ? 2.772 -5.196 -16.162 1.00 92.62 102 ILE A O 1
ATOM 857 N N . ASN A 1 103 ? 3.622 -6.991 -15.130 1.00 94.06 103 ASN A N 1
ATOM 858 C CA . ASN A 1 103 ? 3.778 -7.793 -16.343 1.00 94.06 103 ASN A CA 1
ATOM 859 C C . ASN A 1 103 ? 2.433 -8.112 -17.023 1.00 94.06 103 ASN A C 1
ATOM 861 O O . ASN A 1 103 ? 2.360 -8.104 -18.252 1.00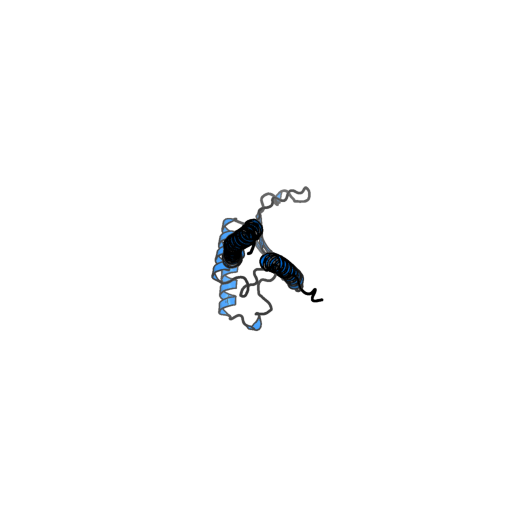 94.06 103 ASN A O 1
ATOM 865 N N . GLU A 1 104 ? 1.357 -8.335 -16.259 1.00 93.88 104 GLU A N 1
ATOM 866 C CA . GLU A 1 104 ? -0.006 -8.503 -16.795 1.00 93.88 104 GLU A CA 1
ATOM 867 C C . GLU A 1 104 ? -0.480 -7.279 -17.590 1.00 93.88 104 GLU A C 1
ATOM 869 O O . GLU A 1 104 ? -1.212 -7.428 -18.571 1.00 93.88 104 GLU A O 1
ATOM 874 N N . LEU A 1 105 ? -0.047 -6.075 -17.201 1.00 92.12 105 LEU A N 1
ATOM 875 C CA . LEU A 1 105 ? -0.401 -4.843 -17.904 1.00 92.12 105 LEU A CA 1
ATOM 876 C C . LEU A 1 105 ? 0.297 -4.722 -19.261 1.00 92.12 105 LEU A C 1
ATOM 878 O O . LEU A 1 105 ? -0.151 -3.915 -20.073 1.00 92.12 105 LEU A O 1
ATOM 882 N N . LYS A 1 106 ? 1.330 -5.530 -19.543 1.00 93.69 106 LYS A N 1
ATOM 883 C CA . LYS A 1 106 ? 2.146 -5.467 -20.769 1.00 93.69 106 LYS A CA 1
ATOM 884 C C . LYS A 1 106 ? 2.627 -4.033 -21.063 1.00 93.69 106 LYS A C 1
ATOM 886 O O . LYS A 1 106 ? 2.198 -3.449 -22.059 1.00 93.69 106 LYS A O 1
ATOM 891 N N . PRO A 1 107 ? 3.420 -3.423 -20.164 1.00 95.44 107 PRO A N 1
ATOM 892 C CA . PRO A 1 107 ? 3.915 -2.070 -20.352 1.00 95.44 107 PRO A CA 1
ATOM 893 C C . PRO A 1 107 ? 5.014 -2.019 -21.408 1.00 95.44 107 PRO A C 1
ATOM 895 O O . PRO A 1 107 ? 5.799 -2.955 -21.566 1.00 95.44 107 PRO A O 1
ATOM 898 N N . ASP A 1 108 ? 5.124 -0.869 -22.056 1.00 94.69 108 ASP A N 1
ATOM 899 C CA . ASP A 1 108 ? 6.272 -0.552 -22.893 1.00 94.69 108 ASP A CA 1
ATOM 900 C C . ASP A 1 108 ? 7.379 0.091 -22.066 1.00 94.69 108 ASP A C 1
ATOM 902 O O . ASP A 1 108 ? 8.556 -0.230 -22.217 1.00 94.69 108 ASP A O 1
ATOM 906 N N . ILE A 1 109 ? 6.990 0.956 -21.130 1.00 94.00 109 ILE A N 1
ATOM 907 C CA . ILE A 1 109 ? 7.902 1.629 -20.214 1.00 94.00 109 ILE A CA 1
ATOM 908 C C . ILE A 1 109 ? 7.448 1.361 -18.788 1.00 94.00 109 ILE A C 1
ATOM 910 O O . ILE A 1 109 ? 6.275 1.526 -18.446 1.00 94.00 109 ILE A O 1
ATOM 914 N N . VAL A 1 110 ? 8.401 1.004 -17.935 1.00 94.25 110 VAL A N 1
ATOM 915 C CA . VAL A 1 110 ? 8.188 0.961 -16.492 1.00 94.25 110 VAL A CA 1
ATOM 916 C C . VAL A 1 110 ? 9.018 2.057 -15.847 1.00 94.25 110 VAL A C 1
ATOM 918 O O . VAL A 1 110 ? 10.237 2.098 -16.012 1.00 94.25 110 VAL A O 1
ATOM 921 N N . VAL A 1 111 ? 8.351 2.942 -15.110 1.00 91.19 111 VAL A N 1
ATOM 922 C CA . VAL A 1 111 ? 8.989 4.025 -14.364 1.00 91.19 111 VAL A CA 1
ATOM 923 C C . VAL A 1 111 ? 8.760 3.805 -12.878 1.00 91.19 111 VAL A C 1
ATOM 925 O O . VAL A 1 111 ? 7.624 3.739 -12.409 1.00 91.19 111 VAL A O 1
ATOM 928 N N . PHE A 1 112 ? 9.855 3.721 -12.137 1.00 87.69 112 PHE A N 1
ATOM 929 C CA . PHE A 1 112 ? 9.856 3.712 -10.687 1.00 87.69 112 PHE A CA 1
ATOM 930 C C . PHE A 1 112 ? 10.264 5.090 -10.166 1.00 87.69 112 PHE A C 1
ATOM 932 O O . PHE A 1 112 ? 11.366 5.548 -10.466 1.00 87.69 112 PHE A O 1
ATOM 939 N N . THR A 1 113 ? 9.417 5.761 -9.388 1.00 81.75 113 THR A N 1
ATOM 940 C CA . THR A 1 113 ? 9.775 7.067 -8.803 1.00 81.75 113 THR A CA 1
ATOM 941 C C . THR A 1 113 ? 9.537 7.055 -7.300 1.00 81.75 113 THR A C 1
ATOM 943 O O . THR A 1 113 ? 8.399 7.190 -6.868 1.00 81.75 113 THR A O 1
ATOM 946 N N . GLY A 1 114 ? 10.579 6.876 -6.494 1.00 72.06 114 GLY A N 1
ATOM 947 C CA . GLY A 1 114 ? 10.445 6.912 -5.036 1.00 72.06 114 GLY A CA 1
ATOM 948 C C . GLY A 1 114 ? 11.470 6.045 -4.322 1.00 72.06 114 GLY A C 1
ATOM 949 O O . GLY A 1 114 ? 12.485 5.646 -4.899 1.00 72.06 114 GLY A O 1
ATOM 950 N N . ASP A 1 115 ? 11.182 5.739 -3.061 1.00 72.25 115 ASP A N 1
ATOM 951 C CA . ASP A 1 115 ? 12.102 5.012 -2.194 1.00 72.25 115 ASP A CA 1
ATOM 952 C C . ASP A 1 115 ? 11.946 3.499 -2.386 1.00 72.25 115 ASP A C 1
ATOM 954 O O . ASP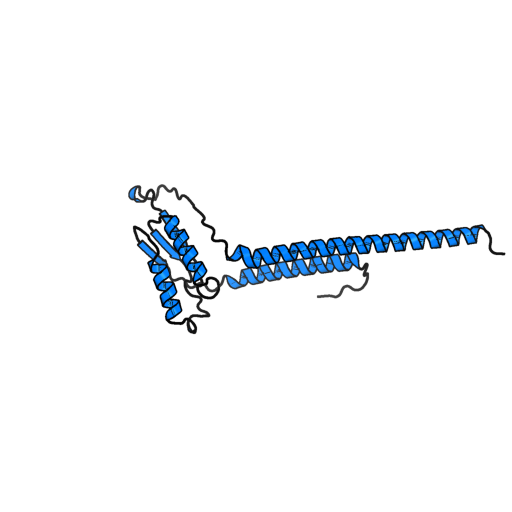 A 1 115 ? 10.962 2.871 -1.979 1.00 72.25 115 ASP A O 1
ATOM 958 N N . LEU A 1 116 ? 12.937 2.889 -3.041 1.00 71.75 116 LEU A N 1
ATOM 959 C CA . LEU A 1 116 ? 12.976 1.438 -3.237 1.00 71.75 116 LEU A CA 1
ATOM 960 C C . LEU A 1 116 ? 13.261 0.705 -1.918 1.00 71.75 116 LEU A C 1
ATOM 962 O O . LEU A 1 116 ? 12.665 -0.333 -1.625 1.00 71.75 116 LEU A O 1
ATOM 966 N N . LEU A 1 117 ? 14.180 1.267 -1.134 1.00 69.25 117 LEU A N 1
ATOM 967 C CA . LEU A 1 117 ? 14.663 0.738 0.135 1.00 69.25 117 LEU A CA 1
ATOM 968 C C . LEU A 1 117 ? 14.292 1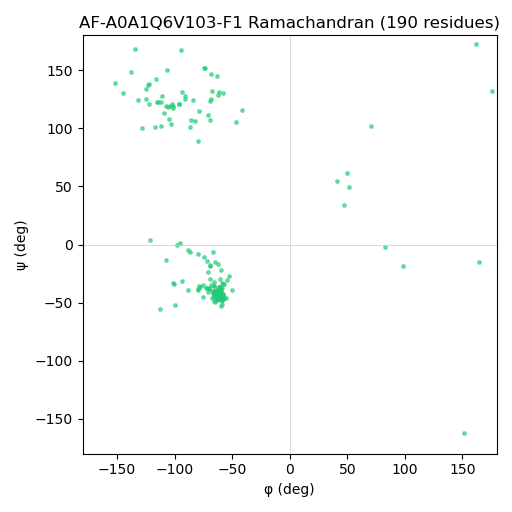.704 1.254 1.00 69.25 117 LEU A C 1
ATOM 970 O O . LEU A 1 117 ? 14.359 2.919 1.082 1.00 69.25 117 LEU A O 1
ATOM 974 N N . ASP A 1 118 ? 13.927 1.170 2.415 1.00 66.44 118 ASP A N 1
ATOM 975 C CA . ASP A 1 118 ? 13.708 1.995 3.596 1.00 66.44 118 ASP A CA 1
ATOM 976 C C . ASP A 1 118 ? 15.069 2.361 4.204 1.00 66.44 118 ASP A C 1
ATOM 978 O O . ASP A 1 118 ? 15.820 1.506 4.679 1.00 66.44 118 ASP A O 1
ATOM 982 N N . ILE A 1 119 ? 15.385 3.657 4.184 1.00 60.16 119 ILE A N 1
ATOM 983 C CA . ILE A 1 119 ? 16.660 4.223 4.649 1.00 60.16 119 ILE A CA 1
ATOM 984 C C . ILE A 1 119 ? 16.898 3.913 6.139 1.00 60.16 119 ILE A C 1
ATOM 986 O O . ILE A 1 119 ? 18.033 3.874 6.596 1.00 60.16 119 ILE A O 1
ATOM 990 N N . ARG A 1 120 ? 15.843 3.620 6.912 1.00 57.66 120 ARG A N 1
ATOM 991 C CA . ARG A 1 120 ? 15.956 3.220 8.328 1.00 57.66 120 ARG A CA 1
ATOM 992 C C . ARG A 1 120 ? 16.471 1.787 8.512 1.00 57.66 120 ARG A C 1
ATOM 994 O O . ARG A 1 120 ? 16.784 1.391 9.632 1.00 57.66 120 ARG A O 1
ATOM 1001 N N . TYR A 1 121 ? 16.542 1.014 7.429 1.00 56.84 121 TYR A N 1
ATOM 1002 C CA . TYR A 1 121 ? 16.958 -0.387 7.405 1.00 56.84 121 TYR A CA 1
ATOM 1003 C C . TYR A 1 121 ? 18.165 -0.632 6.490 1.00 56.84 121 TYR A C 1
ATOM 1005 O O . TYR A 1 121 ? 18.585 -1.778 6.352 1.00 56.84 121 TYR A O 1
ATOM 1013 N N . THR A 1 122 ? 18.758 0.409 5.895 1.00 57.59 122 THR A N 1
ATOM 1014 C CA . THR A 1 122 ? 19.883 0.281 4.948 1.00 57.59 122 THR A CA 1
ATOM 1015 C C . THR A 1 122 ? 21.093 -0.437 5.536 1.00 57.59 122 THR A C 1
ATOM 1017 O O . THR A 1 122 ? 21.723 -1.219 4.833 1.00 57.59 122 THR A O 1
ATOM 1020 N N . GLU A 1 123 ? 21.363 -0.273 6.832 1.00 57.56 123 GLU A N 1
ATOM 1021 C CA . GLU A 1 123 ? 22.431 -0.999 7.540 1.00 57.56 123 GLU A CA 1
ATOM 1022 C C . GLU A 1 123 ? 22.049 -2.440 7.941 1.00 57.56 123 GLU A C 1
ATOM 1024 O O . GLU A 1 123 ? 22.891 -3.204 8.409 1.00 57.56 123 GLU A O 1
ATOM 1029 N N . LYS A 1 124 ? 20.780 -2.831 7.767 1.00 64.50 124 LYS A N 1
ATOM 1030 C CA . LYS A 1 124 ? 20.223 -4.130 8.176 1.00 64.50 124 LYS A CA 1
ATOM 1031 C C . LYS A 1 124 ? 19.922 -5.089 7.029 1.00 64.50 124 LYS A C 1
ATOM 1033 O O . LYS A 1 124 ? 19.686 -6.263 7.313 1.00 64.50 124 LYS A O 1
ATOM 1038 N N . TYR A 1 125 ? 19.908 -4.639 5.774 1.00 69.75 125 TYR A N 1
ATOM 1039 C CA . TYR A 1 125 ? 19.618 -5.547 4.665 1.00 69.75 125 TYR A CA 1
ATOM 1040 C C . TYR A 1 125 ? 20.748 -6.550 4.471 1.00 69.75 125 TYR A C 1
ATOM 1042 O O . TYR A 1 125 ? 21.912 -6.205 4.268 1.00 69.75 125 TYR A O 1
ATOM 1050 N N . THR A 1 126 ? 20.384 -7.824 4.485 1.00 76.88 126 THR A N 1
ATOM 1051 C CA . THR A 1 126 ? 21.303 -8.897 4.127 1.00 76.88 126 THR A CA 1
ATOM 1052 C C . THR A 1 126 ? 21.519 -8.921 2.614 1.00 76.88 126 THR A C 1
ATOM 1054 O O . THR A 1 126 ? 20.622 -8.597 1.835 1.00 76.88 126 THR A O 1
ATOM 1057 N N . LYS A 1 127 ? 22.690 -9.394 2.166 1.00 80.38 127 LYS A N 1
ATOM 1058 C CA . LYS A 1 127 ? 22.974 -9.604 0.733 1.00 80.38 127 LYS A CA 1
ATOM 1059 C C . LYS A 1 127 ? 21.861 -10.399 0.033 1.00 80.38 127 LYS A C 1
ATOM 1061 O O . LYS A 1 127 ? 21.425 -10.039 -1.050 1.00 80.38 127 LYS A O 1
ATOM 1066 N N . LYS A 1 128 ? 21.323 -11.409 0.721 1.00 79.88 128 LYS A N 1
ATOM 1067 C CA . LYS A 1 128 ? 20.210 -12.238 0.247 1.00 79.88 128 LYS A CA 1
ATOM 1068 C C . LYS A 1 128 ? 18.935 -11.438 -0.043 1.00 79.88 128 LYS A C 1
ATOM 1070 O O . LYS A 1 128 ? 18.221 -11.762 -0.983 1.00 79.88 128 LYS A O 1
ATOM 1075 N N . GLU A 1 129 ? 18.611 -10.431 0.760 1.00 77.00 129 GLU A N 1
ATOM 1076 C CA . GLU A 1 129 ? 17.415 -9.606 0.549 1.00 77.00 129 GLU A CA 1
ATOM 1077 C C . GLU A 1 129 ? 17.572 -8.670 -0.646 1.00 77.00 129 GLU A C 1
ATOM 1079 O O . GLU A 1 129 ? 16.622 -8.497 -1.409 1.00 77.00 129 GLU A O 1
ATOM 1084 N N . ILE A 1 130 ? 18.777 -8.126 -0.830 1.00 81.19 130 ILE A N 1
ATOM 1085 C CA . ILE A 1 130 ? 19.138 -7.330 -2.005 1.00 81.19 130 ILE A CA 1
ATOM 1086 C C . ILE A 1 130 ? 19.087 -8.195 -3.265 1.00 81.19 130 ILE A C 1
ATOM 1088 O O . ILE A 1 130 ? 18.533 -7.754 -4.271 1.00 81.19 130 ILE A O 1
ATOM 1092 N N . ASP A 1 131 ? 19.592 -9.429 -3.209 1.00 84.69 131 ASP A N 1
ATOM 1093 C CA . ASP A 1 131 ? 19.541 -10.371 -4.331 1.00 84.69 131 ASP A CA 1
ATOM 1094 C C . ASP A 1 131 ? 18.085 -10.688 -4.708 1.00 84.69 131 ASP A C 1
ATOM 1096 O O . ASP A 1 131 ? 17.702 -10.552 -5.866 1.00 84.69 131 ASP A O 1
ATOM 1100 N N . VAL A 1 132 ? 17.231 -10.994 -3.720 1.00 83.25 132 VAL A N 1
ATOM 1101 C CA . VAL A 1 132 ? 15.794 -11.241 -3.946 1.00 83.25 132 VAL A CA 1
ATOM 1102 C C . VAL A 1 132 ? 15.111 -10.043 -4.599 1.00 83.25 132 VAL A C 1
ATOM 1104 O O . VAL A 1 132 ? 14.325 -10.224 -5.526 1.00 83.25 132 VAL A O 1
ATOM 1107 N N . LEU A 1 133 ? 15.382 -8.827 -4.122 1.00 82.44 133 LEU A N 1
ATOM 1108 C CA . LEU A 1 133 ? 14.814 -7.614 -4.703 1.00 82.44 133 LEU A CA 1
ATOM 1109 C C . LEU A 1 133 ? 15.326 -7.387 -6.130 1.00 82.44 133 LEU A C 1
ATOM 1111 O O . LEU A 1 133 ? 14.547 -7.064 -7.022 1.00 82.44 133 LEU A O 1
ATOM 1115 N N . THR A 1 134 ? 16.622 -7.586 -6.350 1.00 86.06 134 THR A N 1
ATOM 1116 C CA . THR A 1 134 ? 17.265 -7.418 -7.655 1.00 86.06 134 THR A CA 1
ATOM 1117 C C . THR A 1 134 ? 16.693 -8.391 -8.678 1.00 86.06 134 THR A C 1
ATOM 1119 O O . THR A 1 134 ? 16.355 -7.981 -9.786 1.00 86.06 134 THR A O 1
ATOM 1122 N N . ASP A 1 135 ? 16.537 -9.661 -8.311 1.00 88.69 135 ASP A N 1
ATOM 1123 C CA . ASP A 1 135 ? 15.950 -10.678 -9.183 1.00 88.69 135 ASP A CA 1
ATOM 1124 C C . ASP A 1 135 ? 14.484 -10.369 -9.485 1.00 88.69 135 ASP A C 1
ATOM 1126 O O . ASP A 1 135 ? 14.062 -10.407 -10.638 1.00 88.69 135 ASP A O 1
ATOM 1130 N N . ALA A 1 136 ? 13.733 -9.931 -8.477 1.00 86.19 136 ALA A N 1
ATOM 1131 C CA . ALA A 1 136 ? 12.355 -9.511 -8.663 1.00 86.19 136 ALA A CA 1
ATOM 1132 C C . ALA A 1 136 ? 12.251 -8.330 -9.662 1.00 86.19 136 ALA A C 1
ATOM 1134 O O . ALA A 1 136 ? 11.436 -8.350 -10.582 1.00 86.19 136 ALA A O 1
ATOM 1135 N N . LEU A 1 137 ? 13.107 -7.311 -9.550 1.00 87.38 137 LEU A N 1
ATOM 1136 C CA . LEU A 1 137 ? 13.114 -6.175 -10.483 1.00 87.38 137 LEU A CA 1
ATOM 1137 C C . LEU A 1 137 ? 13.595 -6.553 -11.895 1.00 87.38 137 LEU A C 1
ATOM 1139 O O . LEU A 1 137 ? 13.160 -5.948 -12.882 1.00 87.38 137 LEU A O 1
ATOM 1143 N N . LYS A 1 138 ? 14.478 -7.551 -12.021 1.00 90.62 138 LYS A N 1
ATOM 1144 C CA . LYS A 1 138 ? 14.901 -8.079 -13.327 1.00 90.62 138 LYS A CA 1
ATOM 1145 C C . LYS A 1 138 ? 13.734 -8.706 -14.085 1.00 90.62 138 LYS A C 1
ATOM 1147 O O . LYS A 1 138 ? 13.628 -8.441 -15.281 1.00 90.62 138 LYS A O 1
ATOM 1152 N N . ASP A 1 139 ? 12.850 -9.422 -13.389 1.00 93.12 139 ASP A N 1
ATOM 1153 C CA . ASP A 1 139 ? 11.683 -10.120 -13.954 1.00 93.12 139 ASP A CA 1
ATOM 1154 C C . ASP A 1 139 ? 10.598 -9.185 -14.529 1.00 93.12 139 ASP A C 1
ATOM 1156 O O . ASP A 1 139 ? 9.625 -9.645 -15.133 1.00 93.12 139 ASP A O 1
ATOM 1160 N N . ILE A 1 140 ? 10.732 -7.867 -14.356 1.00 93.38 140 ILE A N 1
ATOM 1161 C CA . ILE A 1 140 ? 9.844 -6.887 -14.988 1.00 93.38 140 ILE A CA 1
ATOM 1162 C C . ILE A 1 140 ? 10.099 -6.859 -16.502 1.00 93.38 140 ILE A C 1
ATOM 1164 O O . ILE A 1 140 ? 11.212 -6.560 -16.953 1.00 93.38 140 ILE A O 1
ATOM 1168 N N . ASN A 1 141 ? 9.041 -7.091 -17.277 1.00 93.12 141 ASN A N 1
ATOM 1169 C CA . ASN A 1 141 ? 9.035 -7.048 -18.734 1.00 93.12 141 ASN A CA 1
ATOM 1170 C C . ASN A 1 141 ? 8.539 -5.685 -19.224 1.00 93.12 141 ASN A C 1
ATOM 1172 O O . ASN A 1 141 ? 7.413 -5.291 -18.928 1.00 93.12 141 ASN A O 1
ATOM 1176 N N . ALA A 1 142 ? 9.383 -4.989 -19.986 1.00 93.75 142 ALA A N 1
ATOM 1177 C CA . ALA A 1 142 ? 9.070 -3.714 -20.626 1.00 93.75 142 ALA A CA 1
ATOM 1178 C C . ALA A 1 142 ? 9.778 -3.650 -21.986 1.00 93.75 142 ALA A C 1
ATOM 1180 O O . ALA A 1 142 ? 10.970 -3.954 -22.059 1.00 93.75 142 ALA A O 1
ATOM 1181 N N . SER A 1 143 ? 9.051 -3.302 -23.050 1.00 92.12 143 SER A N 1
ATOM 1182 C CA . SER A 1 143 ? 9.566 -3.344 -24.430 1.00 92.12 143 SER A CA 1
ATOM 1183 C C . SER A 1 143 ? 10.599 -2.247 -24.723 1.00 92.12 143 SER A C 1
ATOM 1185 O O . SER A 1 143 ? 11.581 -2.500 -25.417 1.00 92.12 143 SER A O 1
ATOM 1187 N N . LEU A 1 144 ? 10.402 -1.047 -24.170 1.00 91.50 144 LEU A N 1
ATOM 1188 C CA . LEU A 1 144 ? 11.233 0.135 -24.408 1.00 91.50 144 LEU A CA 1
ATOM 1189 C C . LEU A 1 144 ? 12.233 0.388 -23.279 1.00 91.50 144 LEU A C 1
ATOM 1191 O O . LEU A 1 144 ? 13.343 0.847 -23.540 1.00 91.50 144 LEU A O 1
ATOM 1195 N N . GLY A 1 145 ? 11.879 0.087 -22.026 1.00 91.75 145 GLY A N 1
ATOM 1196 C CA . GLY A 1 145 ? 12.842 0.204 -20.935 1.00 91.75 145 GLY A CA 1
ATOM 1197 C C . GLY A 1 145 ? 12.269 0.271 -19.526 1.00 91.75 145 GLY A C 1
ATOM 1198 O O . GLY A 1 145 ? 11.063 0.381 -19.297 1.00 91.75 145 GLY A O 1
ATOM 1199 N N . LYS A 1 146 ? 13.198 0.212 -18.569 1.00 92.75 146 LYS A N 1
ATOM 1200 C CA . LYS A 1 146 ? 12.961 0.293 -17.126 1.00 92.75 146 LYS A CA 1
ATOM 1201 C C . LYS A 1 146 ? 13.761 1.470 -16.577 1.00 92.75 146 LYS A C 1
ATOM 1203 O O . LYS A 1 146 ? 14.982 1.483 -16.711 1.00 92.75 146 LYS A O 1
ATOM 1208 N N . TYR A 1 147 ? 13.086 2.434 -15.962 1.00 90.19 147 TYR A N 1
ATOM 1209 C CA . TYR A 1 147 ? 13.701 3.655 -15.445 1.00 90.19 147 TYR A CA 1
ATOM 1210 C C . TYR A 1 147 ? 13.410 3.799 -13.957 1.00 90.19 147 TYR A C 1
ATOM 1212 O O . TYR A 1 147 ? 12.281 3.571 -13.526 1.00 90.19 147 TYR A O 1
ATOM 1220 N N . SER A 1 148 ? 14.410 4.196 -13.176 1.00 85.31 148 SER A N 1
ATOM 1221 C CA . SER A 1 148 ? 14.244 4.525 -11.762 1.00 85.31 148 SER A CA 1
ATOM 1222 C C . SER A 1 148 ? 14.707 5.950 -11.482 1.00 85.31 148 SER A C 1
ATOM 1224 O O . SER A 1 148 ? 15.735 6.400 -11.986 1.00 85.31 148 SER A O 1
ATOM 1226 N N . ILE A 1 149 ? 13.936 6.663 -10.665 1.00 81.25 149 ILE A N 1
ATOM 1227 C CA . ILE A 1 149 ? 14.289 7.978 -10.140 1.00 81.25 149 ILE A CA 1
ATOM 1228 C C . ILE A 1 149 ? 14.575 7.807 -8.655 1.00 81.25 149 ILE A C 1
ATOM 1230 O O . ILE A 1 149 ? 13.676 7.500 -7.868 1.00 81.25 149 ILE A O 1
ATOM 1234 N N . ILE A 1 150 ? 15.839 8.007 -8.285 1.00 69.69 150 ILE A N 1
ATOM 1235 C CA . ILE A 1 150 ? 16.254 8.054 -6.886 1.00 69.69 150 ILE A CA 1
ATOM 1236 C C . ILE A 1 150 ? 15.704 9.356 -6.319 1.00 69.69 150 ILE A C 1
ATOM 1238 O O . ILE A 1 150 ? 16.124 10.442 -6.718 1.00 69.69 150 ILE A O 1
ATOM 1242 N N . THR A 1 151 ? 14.730 9.239 -5.426 1.00 62.78 151 THR A N 1
ATOM 1243 C CA . THR A 1 151 ? 14.152 10.392 -4.739 1.00 62.78 151 THR A CA 1
ATOM 1244 C C . THR A 1 151 ? 14.644 10.380 -3.295 1.00 62.78 151 THR A C 1
ATOM 1246 O O . THR A 1 151 ? 14.965 9.331 -2.755 1.00 62.78 151 THR A O 1
ATOM 1249 N N . ILE A 1 152 ? 14.768 11.553 -2.682 1.00 57.66 152 ILE A N 1
ATOM 1250 C CA . ILE A 1 152 ? 14.968 11.705 -1.239 1.00 57.66 152 ILE A CA 1
ATOM 1251 C C . ILE A 1 152 ? 13.675 12.339 -0.742 1.00 57.66 152 ILE A C 1
ATOM 1253 O O . ILE A 1 152 ? 13.465 13.531 -0.965 1.00 57.66 152 ILE A O 1
ATOM 1257 N N . ILE A 1 153 ? 12.776 11.567 -0.130 1.00 56.19 153 ILE A N 1
ATOM 1258 C CA . ILE A 1 153 ? 11.592 12.138 0.526 1.00 56.19 153 ILE A CA 1
ATOM 1259 C C . ILE A 1 153 ? 11.647 11.840 2.020 1.00 56.19 153 ILE A C 1
ATOM 1261 O O . ILE A 1 153 ? 11.272 10.786 2.518 1.00 56.19 153 ILE A O 1
ATOM 1265 N N . ILE A 1 154 ? 12.055 12.862 2.761 1.00 53.56 154 ILE A N 1
ATOM 1266 C CA . ILE A 1 154 ? 11.697 13.053 4.162 1.00 53.56 154 ILE A CA 1
ATOM 1267 C C . ILE A 1 154 ? 10.634 14.151 4.114 1.00 53.56 154 ILE A C 1
ATOM 1269 O O . ILE A 1 154 ? 10.954 15.209 3.592 1.00 53.56 154 ILE A O 1
ATOM 1273 N N . ILE A 1 155 ? 9.393 13.894 4.564 1.00 51.06 155 ILE A N 1
ATOM 1274 C CA . ILE A 1 155 ? 8.428 14.865 5.166 1.00 51.06 155 ILE A CA 1
ATOM 1275 C C . ILE A 1 155 ? 6.974 14.327 5.220 1.00 51.06 155 ILE A C 1
ATOM 1277 O O . ILE A 1 155 ? 6.182 14.815 6.025 1.00 51.06 155 ILE A O 1
ATOM 1281 N N . LEU A 1 156 ? 6.591 13.260 4.504 1.00 53.25 156 LEU A N 1
ATOM 1282 C CA . LEU A 1 156 ? 5.178 12.817 4.508 1.00 53.25 156 LEU A CA 1
ATOM 1283 C C . LEU A 1 156 ? 4.674 12.214 5.841 1.00 53.25 156 LEU A C 1
ATOM 1285 O O . LEU A 1 156 ? 3.468 12.160 6.086 1.00 53.25 156 LEU A O 1
ATOM 1289 N N . SER A 1 157 ? 5.573 11.794 6.736 1.00 60.78 157 SER A N 1
ATOM 1290 C CA . SER A 1 157 ? 5.194 11.074 7.962 1.00 60.78 157 SER A CA 1
ATOM 1291 C C . SER A 1 157 ? 4.488 11.945 9.011 1.00 60.78 157 SER A C 1
ATOM 1293 O O . SER A 1 157 ? 3.754 11.411 9.844 1.00 60.78 157 SER A O 1
ATOM 1295 N N . LEU A 1 158 ? 4.691 13.267 9.001 1.00 59.66 158 LEU A N 1
ATOM 1296 C CA . LEU A 1 158 ? 4.187 14.136 10.070 1.00 59.66 158 LEU A CA 1
ATOM 1297 C C . LEU A 1 158 ? 2.694 14.463 9.902 1.00 59.66 158 LEU A C 1
ATOM 1299 O O . LEU A 1 158 ? 1.943 14.444 10.875 1.00 59.66 158 LEU A O 1
ATOM 1303 N N . ALA A 1 159 ? 2.242 14.697 8.667 1.00 66.62 159 ALA A N 1
ATOM 1304 C CA . ALA A 1 159 ? 0.846 15.031 8.379 1.00 66.62 159 ALA A CA 1
ATOM 1305 C C . ALA A 1 159 ? -0.105 13.862 8.690 1.00 66.62 159 ALA A C 1
ATOM 1307 O O . ALA A 1 159 ? -1.171 14.058 9.274 1.00 66.62 159 ALA A O 1
ATOM 1308 N N . ILE A 1 160 ? 0.316 12.635 8.369 1.00 66.31 160 ILE A N 1
ATOM 1309 C CA . ILE A 1 160 ? -0.450 11.414 8.653 1.00 66.31 160 ILE A CA 1
ATOM 1310 C C . ILE A 1 160 ? -0.556 11.190 10.166 1.00 66.31 160 ILE A C 1
ATOM 1312 O O . ILE A 1 160 ? -1.641 10.900 10.670 1.00 66.31 160 ILE A O 1
ATOM 1316 N N . TYR A 1 161 ? 0.536 11.400 10.909 1.00 73.56 161 TYR A N 1
ATOM 1317 C CA . TYR A 1 161 ? 0.531 11.278 12.368 1.00 73.56 161 TYR A CA 1
ATOM 1318 C C . TYR A 1 161 ? -0.407 12.298 13.028 1.00 73.56 161 TYR A C 1
ATOM 1320 O O . TYR A 1 161 ? -1.186 11.946 13.913 1.00 73.56 161 TYR A O 1
ATOM 1328 N N . ILE A 1 162 ? -0.400 13.547 12.550 1.00 71.75 162 ILE A N 1
ATOM 1329 C CA . ILE A 1 162 ? -1.309 14.601 13.020 1.00 71.75 162 ILE A CA 1
ATOM 1330 C C . ILE A 1 162 ? -2.770 14.241 12.714 1.00 71.75 162 ILE A C 1
ATOM 1332 O O . ILE A 1 162 ? -3.628 14.381 13.584 1.00 71.75 162 ILE A O 1
ATOM 1336 N N . MET A 1 163 ? -3.065 13.726 11.518 1.00 80.12 163 MET A N 1
ATOM 1337 C CA . MET A 1 163 ? -4.424 13.327 11.139 1.00 80.12 163 MET A CA 1
ATOM 1338 C C . MET A 1 163 ? -4.946 12.164 11.998 1.00 80.12 163 MET A C 1
ATOM 1340 O O . MET A 1 163 ? -6.085 12.207 12.469 1.0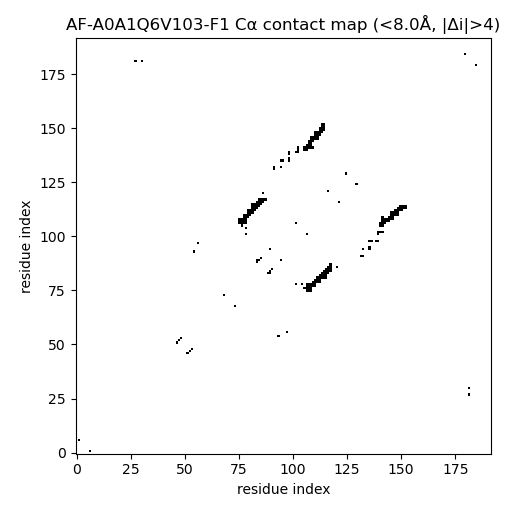0 80.12 163 MET A O 1
ATOM 1344 N N . ILE A 1 164 ? -4.102 11.163 12.267 1.00 79.12 164 ILE A N 1
ATOM 1345 C CA . ILE A 1 164 ? -4.424 10.043 13.164 1.00 79.12 164 ILE A CA 1
ATOM 1346 C C . ILE A 1 164 ? -4.664 10.549 14.593 1.00 79.12 164 ILE A C 1
ATOM 1348 O O . ILE A 1 164 ? -5.648 10.159 15.223 1.00 79.12 164 ILE A O 1
ATOM 1352 N N . LEU A 1 165 ? -3.825 11.460 15.092 1.00 82.19 165 LEU A N 1
ATOM 1353 C CA . LEU A 1 165 ? -3.978 12.044 16.425 1.00 82.19 165 LEU A CA 1
ATOM 1354 C C . LEU A 1 165 ? -5.292 12.833 16.556 1.00 82.19 165 LEU A C 1
ATOM 1356 O O . LEU A 1 165 ? -6.001 12.696 17.553 1.00 82.19 165 LEU A O 1
ATOM 1360 N N . ILE A 1 166 ? -5.660 13.605 15.530 1.00 86.19 166 ILE A N 1
ATOM 1361 C CA . ILE A 1 166 ? -6.936 14.331 15.471 1.00 86.19 166 ILE A CA 1
ATOM 1362 C C . ILE A 1 166 ? -8.117 13.353 15.509 1.00 86.19 166 ILE A C 1
ATOM 1364 O O . ILE A 1 166 ? -9.062 13.562 16.274 1.00 86.19 166 ILE A O 1
ATOM 1368 N N . LEU A 1 167 ? -8.055 12.265 14.735 1.00 84.94 167 LEU A N 1
ATOM 1369 C CA . LEU A 1 167 ? -9.116 11.258 14.686 1.00 84.94 167 LEU A CA 1
ATOM 1370 C C . LEU A 1 167 ? -9.285 10.541 16.034 1.00 84.94 167 LEU A C 1
ATOM 1372 O O . LEU A 1 167 ? -10.412 10.370 16.501 1.00 84.94 167 LEU A O 1
ATOM 1376 N N . ILE A 1 168 ? -8.178 10.191 16.698 1.00 83.81 168 ILE A N 1
ATOM 1377 C CA . ILE A 1 168 ? -8.181 9.606 18.047 1.00 83.81 168 ILE A CA 1
ATOM 1378 C C . ILE A 1 168 ? -8.803 10.583 19.054 1.00 83.81 168 ILE A C 1
ATOM 1380 O O . ILE A 1 168 ? -9.684 10.192 19.820 1.00 83.81 168 ILE A O 1
ATOM 1384 N N . CYS A 1 169 ? -8.420 11.862 19.021 1.00 84.62 169 CYS A N 1
ATOM 1385 C CA . CYS A 1 169 ? -8.997 12.899 19.882 1.00 84.62 169 CYS A CA 1
ATOM 1386 C C . CYS A 1 169 ? -10.513 13.061 19.679 1.00 84.62 169 CYS A C 1
ATOM 1388 O O . CYS A 1 169 ? -11.261 13.204 20.651 1.00 84.62 169 CYS A O 1
ATOM 1390 N N . LEU A 1 170 ? -10.989 13.009 18.432 1.00 85.88 170 LEU A N 1
ATOM 1391 C CA . LEU A 1 170 ? -12.419 13.022 18.103 1.00 85.88 170 LEU A CA 1
ATOM 1392 C C . LEU A 1 170 ? -13.136 11.786 18.655 1.00 85.88 170 LEU A C 1
ATOM 1394 O O . LEU A 1 170 ? -14.193 11.921 19.274 1.00 85.88 170 LEU A O 1
ATOM 1398 N N . LEU A 1 171 ? -12.545 10.598 18.501 1.00 81.31 171 LEU A N 1
ATOM 1399 C CA . LEU A 1 171 ? -13.108 9.356 19.028 1.00 81.31 171 LEU A CA 1
ATOM 1400 C C . LEU A 1 171 ? -13.230 9.398 20.556 1.00 81.31 171 LEU A C 1
ATOM 1402 O O . LEU A 1 171 ? -14.281 9.070 21.105 1.00 81.31 171 LEU A O 1
ATOM 1406 N N . ILE A 1 172 ? -12.180 9.865 21.238 1.00 83.25 172 ILE A N 1
ATOM 1407 C CA . ILE A 1 172 ? -12.149 10.039 22.693 1.00 83.25 172 ILE A CA 1
ATOM 1408 C C . ILE A 1 172 ? -13.257 11.003 23.129 1.00 83.25 172 ILE A C 1
ATOM 1410 O O . ILE A 1 172 ? -14.042 10.656 24.011 1.00 83.25 172 ILE A O 1
ATOM 1414 N N . LYS A 1 173 ? -13.403 12.164 22.472 1.00 84.62 173 LYS A N 1
ATOM 1415 C CA . LYS A 1 173 ? -14.486 13.123 22.763 1.00 84.62 173 LYS A CA 1
ATOM 1416 C C . LYS A 1 173 ? -15.876 12.505 22.601 1.00 84.62 173 LYS A C 1
ATOM 1418 O O . LYS A 1 173 ? -16.738 12.716 23.454 1.00 84.62 173 LYS A O 1
ATOM 1423 N N . VAL A 1 174 ? -16.100 11.717 21.548 1.00 76.94 174 VAL A N 1
ATOM 1424 C CA . VAL A 1 174 ? -17.380 11.026 21.316 1.00 76.94 174 VAL A CA 1
ATOM 1425 C C . VAL A 1 174 ? -17.645 9.978 22.398 1.00 76.94 174 VAL A C 1
ATOM 1427 O O . VAL A 1 174 ? -18.756 9.912 22.929 1.00 76.94 174 VAL A O 1
ATOM 1430 N N . ILE A 1 175 ? -16.634 9.192 22.776 1.00 74.50 175 ILE A N 1
ATOM 1431 C CA . ILE A 1 175 ? -16.747 8.192 23.844 1.00 74.50 175 ILE A CA 1
ATOM 1432 C C . ILE A 1 175 ? -17.052 8.876 25.180 1.00 74.50 175 ILE A C 1
ATOM 1434 O O . ILE A 1 175 ? -18.006 8.484 25.850 1.00 74.50 175 ILE A O 1
ATOM 1438 N N . LEU A 1 176 ? -16.324 9.937 25.541 1.00 74.75 176 LEU A N 1
ATOM 1439 C CA . LEU A 1 176 ? -16.573 10.735 26.747 1.00 74.75 176 LEU A CA 1
ATOM 1440 C C . LEU A 1 176 ? -17.988 11.315 26.764 1.00 74.75 176 LEU A C 1
ATOM 1442 O O . LEU A 1 176 ? -18.681 11.205 27.776 1.00 74.75 176 LEU A O 1
ATOM 1446 N N . TYR A 1 177 ? -18.458 11.868 25.644 1.00 74.88 177 TYR A N 1
ATOM 1447 C CA . TYR A 1 177 ? -19.827 12.367 25.520 1.00 74.88 177 TYR A CA 1
ATOM 1448 C C . TYR A 1 177 ? -20.863 11.257 25.754 1.00 74.88 177 TYR A C 1
ATOM 1450 O O . TYR A 1 177 ? -21.823 11.438 26.508 1.00 74.88 177 TYR A O 1
ATOM 1458 N N . MET A 1 178 ? -20.658 10.080 25.157 1.00 68.19 178 MET A N 1
ATOM 1459 C CA . MET A 1 178 ? -21.554 8.934 25.318 1.00 68.19 178 MET A CA 1
ATOM 1460 C C . MET A 1 178 ? -21.541 8.397 26.753 1.00 68.19 178 MET A C 1
ATOM 1462 O O . MET A 1 178 ? -22.605 8.121 27.308 1.00 68.19 178 MET A O 1
ATOM 1466 N N . VAL A 1 179 ? -20.371 8.313 27.390 1.00 70.94 179 VAL A N 1
ATOM 1467 C CA . VAL A 1 179 ? -20.217 7.913 28.796 1.00 70.94 179 VAL A CA 1
ATOM 1468 C C . VAL A 1 179 ? -20.917 8.912 29.724 1.00 70.94 179 VAL A C 1
ATOM 1470 O O . VAL A 1 179 ? -21.727 8.495 30.557 1.00 70.94 179 VAL A O 1
ATOM 1473 N N . LYS A 1 180 ? -20.713 10.223 29.521 1.00 71.69 180 LYS A N 1
ATOM 1474 C CA . LYS A 1 180 ? -21.376 11.303 30.277 1.00 71.69 180 LYS A CA 1
ATOM 1475 C C . LYS A 1 180 ? -22.901 11.207 30.162 1.00 71.69 180 LYS A C 1
ATOM 1477 O O . LYS A 1 180 ? -23.616 11.265 31.163 1.00 71.69 180 LYS A O 1
ATOM 1482 N N . LYS A 1 181 ? -23.408 10.948 28.952 1.00 68.44 181 LYS A N 1
ATOM 1483 C CA .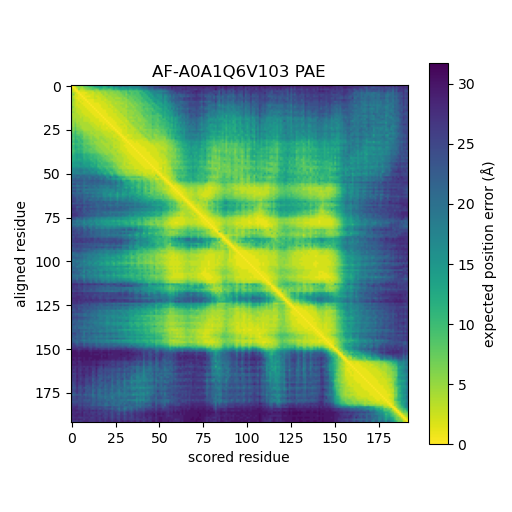 LYS A 1 181 ? -24.845 10.784 28.675 1.00 68.44 181 LYS A CA 1
ATOM 1484 C C . LYS A 1 181 ? -25.444 9.516 29.295 1.00 68.44 181 LYS A C 1
ATOM 1486 O O . LYS A 1 181 ? -26.600 9.527 29.715 1.00 68.44 181 LYS A O 1
ATOM 1491 N N . VAL A 1 182 ? -24.687 8.418 29.355 1.00 63.19 182 VAL A N 1
ATOM 1492 C CA . VAL A 1 182 ? -25.140 7.128 29.909 1.00 63.19 182 VAL A CA 1
ATOM 1493 C C . VAL A 1 182 ? -25.129 7.119 31.439 1.00 63.19 182 VAL A C 1
ATOM 1495 O O . VAL A 1 182 ? -26.024 6.520 32.041 1.00 63.19 182 VAL A O 1
ATOM 1498 N N . LEU A 1 183 ? -24.154 7.774 32.072 1.00 60.62 183 LEU A N 1
ATOM 1499 C CA . LEU A 1 183 ? -23.984 7.740 33.526 1.00 60.62 183 LEU A CA 1
ATOM 1500 C C . LEU A 1 183 ? -24.799 8.801 34.285 1.00 60.62 183 LEU A C 1
ATOM 1502 O O . LEU A 1 183 ? -24.852 8.722 35.507 1.00 60.62 183 LEU A O 1
ATOM 1506 N N . GLN A 1 184 ? -25.482 9.736 33.603 1.00 61.00 184 GLN A N 1
ATOM 1507 C CA . GLN A 1 184 ? -26.157 10.883 34.246 1.00 61.00 184 GLN A CA 1
ATOM 1508 C C . GLN A 1 184 ? -25.242 11.590 35.270 1.00 61.00 184 GLN A C 1
ATOM 1510 O O . GLN A 1 184 ? -25.716 12.041 36.309 1.00 61.00 184 GLN A O 1
ATOM 1515 N N . LEU A 1 185 ? -23.932 11.630 35.001 1.00 47.03 185 LEU A N 1
ATOM 1516 C CA . LEU A 1 185 ? -22.959 12.309 35.851 1.00 47.03 185 LEU A CA 1
ATOM 1517 C C . LEU A 1 185 ? -23.031 13.806 35.546 1.00 47.03 185 LEU A C 1
ATOM 1519 O O . LEU A 1 185 ? -22.346 14.318 34.661 1.00 47.03 185 LEU A O 1
ATOM 1523 N N . GLU A 1 186 ? -23.906 14.498 36.266 1.00 55.19 186 GLU A N 1
ATOM 1524 C CA . GLU A 1 186 ? -23.613 15.864 36.683 1.00 55.19 186 GLU A CA 1
ATOM 1525 C C . GLU A 1 186 ? -22.495 15.733 37.716 1.00 55.19 186 GLU A C 1
ATOM 1527 O O . GLU A 1 186 ? -22.732 15.132 38.752 1.00 55.19 186 GLU A O 1
ATOM 1532 N N . TYR A 1 187 ? -21.261 16.108 37.377 1.00 49.75 187 TYR A N 1
ATOM 1533 C CA . TYR A 1 187 ? -20.377 16.913 38.227 1.00 49.75 187 TYR A CA 1
ATOM 1534 C C . TYR A 1 187 ? -18.988 17.079 37.592 1.00 49.75 187 TYR A C 1
ATOM 1536 O O . TYR A 1 187 ? -18.353 16.117 37.164 1.00 49.75 187 TYR A O 1
ATOM 1544 N N . MET A 1 188 ? -18.579 18.349 37.616 1.00 40.84 188 MET A N 1
ATOM 1545 C CA . MET A 1 188 ? -17.266 18.961 37.408 1.00 40.84 188 MET A CA 1
ATOM 1546 C C . MET A 1 188 ? -16.692 18.948 35.990 1.00 40.84 188 MET A C 1
ATOM 1548 O O . MET A 1 188 ? -16.108 17.978 35.510 1.00 40.84 188 MET A O 1
ATOM 1552 N N . ASP A 1 189 ? -16.821 20.116 35.361 1.00 48.56 189 ASP A N 1
ATOM 1553 C CA . ASP A 1 189 ? -15.878 20.639 34.384 1.00 48.56 189 ASP A CA 1
ATOM 1554 C C . ASP A 1 189 ? -14.454 20.483 34.929 1.00 48.56 189 ASP A C 1
ATOM 1556 O O . ASP A 1 189 ? -14.041 21.191 35.847 1.00 48.56 189 ASP A O 1
ATOM 1560 N N . LEU A 1 190 ? -13.713 19.518 34.388 1.00 37.78 190 LEU A N 1
ATOM 1561 C CA . LEU A 1 190 ? -12.276 19.451 34.585 1.00 37.78 190 LEU A CA 1
ATOM 1562 C C . LEU A 1 190 ? -11.616 19.960 33.309 1.00 37.78 190 LEU A C 1
ATOM 1564 O O . LEU A 1 190 ? -11.607 19.296 32.273 1.00 37.78 190 LEU A O 1
ATOM 1568 N N . ILE A 1 191 ? -11.148 21.196 33.440 1.00 40.34 191 ILE A N 1
ATOM 1569 C CA . ILE A 1 191 ? -10.194 21.909 32.600 1.00 40.34 191 ILE A CA 1
ATOM 1570 C C . ILE A 1 191 ? -9.060 20.963 32.193 1.00 40.34 191 ILE A C 1
ATOM 1572 O O . ILE A 1 191 ? -8.309 20.547 33.073 1.00 40.34 191 ILE A O 1
ATOM 1576 N N . ILE A 1 192 ? -8.946 20.679 30.889 1.00 37.41 192 ILE A N 1
ATOM 1577 C CA . ILE A 1 192 ? -7.706 20.695 30.087 1.00 37.41 192 ILE A CA 1
ATOM 1578 C C . ILE A 1 192 ? -8.093 21.134 28.672 1.00 37.41 192 ILE A C 1
ATOM 1580 O O . ILE A 1 192 ? -9.028 20.520 28.102 1.00 37.41 192 ILE A O 1
#